Protein AF-A0A947FSI4-F1 (afdb_monomer_lite)

Sequence (195 aa):
MSVLFSNNASTTLSAGVGDSATSITVADGSVFPAISGSDYVYLTLEVDSDPDLKEIVKCTARSGNTLTIVRAQDGTSARTFSTADKCELRLTAAGLNDVATQADTDTTYSVGDGGLTQNNFTDALKTKLDGIEASATADQTAAEIRTLVESASDSNVFTDADHTKLNNAGTQSVVTTAPTSASGFANGHVWYVVS

Radius of gyration: 48.61 Å; chains: 1; bounding box: 93×29×129 Å

Structure (mmCIF, N/CA/C/O backbone):
data_AF-A0A947FSI4-F1
#
_entry.id   AF-A0A947FSI4-F1
#
loop_
_atom_site.group_PDB
_atom_site.id
_atom_site.type_symbol
_atom_site.label_atom_id
_atom_site.label_alt_id
_atom_site.label_comp_id
_atom_site.label_asym_id
_atom_site.label_entity_id
_atom_site.label_seq_id
_atom_site.pdbx_PDB_ins_code
_atom_site.Cartn_x
_atom_site.Cartn_y
_atom_site.Cartn_z
_atom_site.occupancy
_atom_site.B_iso_or_equiv
_atom_site.auth_seq_id
_atom_site.auth_comp_id
_atom_site.auth_asym_id
_atom_site.auth_atom_id
_atom_site.pdbx_PDB_model_num
ATOM 1 N N . MET A 1 1 ? -1.369 -8.601 -7.467 1.00 84.94 1 MET A N 1
ATOM 2 C CA . MET A 1 1 ? -0.254 -8.169 -8.327 1.00 84.94 1 MET A CA 1
ATOM 3 C C . MET A 1 1 ? 0.601 -7.279 -7.468 1.00 84.94 1 MET A C 1
ATOM 5 O O . MET A 1 1 ? 0.119 -6.226 -7.061 1.00 84.94 1 MET A O 1
ATOM 9 N N . SER A 1 2 ? 1.808 -7.734 -7.166 1.00 90.62 2 SER A N 1
ATOM 10 C CA . SER A 1 2 ? 2.700 -7.029 -6.263 1.00 90.62 2 SER A CA 1
ATOM 11 C C . SER A 1 2 ? 3.973 -6.591 -6.958 1.00 90.62 2 SER A C 1
ATOM 13 O O . SER A 1 2 ? 4.509 -7.283 -7.824 1.00 90.62 2 SER A O 1
ATOM 15 N N . VAL A 1 3 ? 4.444 -5.412 -6.566 1.00 94.44 3 VAL A N 1
ATOM 16 C CA . VAL A 1 3 ? 5.790 -4.962 -6.909 1.00 94.44 3 VAL A CA 1
ATOM 17 C C . VAL A 1 3 ? 6.798 -5.689 -6.015 1.00 94.44 3 VAL A C 1
ATOM 19 O O . VAL A 1 3 ? 6.657 -5.719 -4.792 1.00 94.44 3 VAL A O 1
ATOM 22 N N . LEU A 1 4 ? 7.787 -6.328 -6.634 1.00 95.50 4 LEU A N 1
ATOM 23 C CA . LEU A 1 4 ? 8.804 -7.135 -5.963 1.00 95.50 4 LEU A CA 1
ATOM 24 C C . LEU A 1 4 ? 10.131 -6.383 -5.877 1.00 95.50 4 LEU A C 1
ATOM 26 O O . LEU A 1 4 ? 10.466 -5.588 -6.753 1.00 95.50 4 LEU A O 1
ATOM 30 N N . PHE A 1 5 ? 10.927 -6.698 -4.855 1.00 95.19 5 PHE A N 1
ATOM 31 C CA . PHE A 1 5 ? 12.244 -6.102 -4.643 1.00 95.19 5 PHE A CA 1
ATOM 32 C C . PHE A 1 5 ? 13.274 -7.161 -4.247 1.00 95.19 5 PHE A C 1
ATOM 34 O O . PHE A 1 5 ? 12.950 -8.226 -3.722 1.00 95.19 5 PHE A O 1
ATOM 41 N N . SER A 1 6 ? 14.543 -6.869 -4.501 1.00 95.56 6 SER A N 1
ATOM 42 C CA . SER A 1 6 ? 15.685 -7.611 -3.967 1.00 95.56 6 SER A CA 1
ATOM 43 C C . SER A 1 6 ? 16.774 -6.618 -3.590 1.00 95.56 6 SER A C 1
ATOM 45 O O . SER A 1 6 ? 16.913 -5.574 -4.227 1.00 95.56 6 SER A O 1
ATOM 47 N N . ASN A 1 7 ? 17.526 -6.919 -2.535 1.00 95.94 7 ASN A N 1
ATOM 48 C CA . ASN A 1 7 ? 18.554 -6.009 -2.043 1.00 95.94 7 ASN A CA 1
ATOM 49 C C . ASN A 1 7 ? 19.729 -5.956 -3.020 1.00 95.94 7 ASN A C 1
ATOM 51 O O . ASN A 1 7 ? 20.254 -6.998 -3.405 1.00 95.94 7 ASN A O 1
ATOM 55 N N . ASN A 1 8 ? 20.178 -4.743 -3.347 1.00 95.50 8 ASN A N 1
ATOM 56 C CA . ASN A 1 8 ? 21.396 -4.496 -4.126 1.00 95.50 8 ASN A CA 1
ATOM 57 C C . ASN A 1 8 ? 21.423 -5.196 -5.502 1.00 95.50 8 ASN A C 1
ATOM 59 O O . ASN A 1 8 ? 22.491 -5.574 -5.978 1.00 95.50 8 ASN A O 1
ATOM 63 N N . ALA A 1 9 ? 20.265 -5.402 -6.135 1.00 97.81 9 ALA A N 1
ATOM 64 C CA . ALA A 1 9 ? 20.196 -6.102 -7.413 1.00 97.81 9 ALA A CA 1
ATOM 65 C C . ALA A 1 9 ? 20.698 -5.209 -8.562 1.00 97.81 9 ALA A C 1
ATOM 67 O O . ALA A 1 9 ? 20.043 -4.241 -8.955 1.00 97.81 9 ALA A O 1
ATOM 68 N N . SER A 1 10 ? 21.867 -5.553 -9.097 1.00 97.75 10 SER A N 1
ATOM 69 C CA . SER A 1 10 ? 22.555 -4.845 -10.178 1.00 97.75 10 SER A CA 1
ATOM 70 C C . SER A 1 10 ? 23.253 -5.854 -11.091 1.00 97.75 10 SER A C 1
ATOM 72 O O . SER A 1 10 ? 23.812 -6.848 -10.625 1.00 97.75 10 SER A O 1
ATOM 74 N N . THR A 1 11 ? 23.176 -5.634 -12.400 1.00 98.50 11 THR A N 1
ATOM 75 C CA . THR A 1 11 ? 23.831 -6.438 -13.439 1.00 98.50 11 THR A CA 1
ATOM 76 C C . THR A 1 11 ? 24.014 -5.585 -14.702 1.00 98.50 11 THR A C 1
ATOM 78 O O . THR A 1 11 ? 23.703 -4.393 -14.710 1.00 98.50 11 THR A O 1
ATOM 81 N N . THR A 1 12 ? 24.502 -6.177 -15.789 1.00 98.62 12 THR A N 1
ATOM 82 C CA . THR A 1 12 ? 24.656 -5.508 -17.087 1.00 98.62 12 THR A CA 1
ATOM 83 C C . THR A 1 12 ? 23.908 -6.240 -18.196 1.00 98.62 12 THR A C 1
ATOM 85 O O . THR A 1 12 ? 23.599 -7.431 -18.090 1.00 98.62 12 THR A O 1
ATOM 88 N N . LEU A 1 13 ? 23.601 -5.537 -19.282 1.00 98.62 13 LEU A N 1
ATOM 89 C CA . LEU A 1 13 ? 23.034 -6.126 -20.488 1.00 98.62 13 LEU A CA 1
ATOM 90 C C . LEU A 1 13 ? 24.071 -7.021 -21.177 1.00 98.62 13 LEU A C 1
ATOM 92 O O . LEU A 1 13 ? 25.210 -6.624 -21.411 1.00 98.62 13 LEU A O 1
ATOM 96 N N . SER A 1 14 ? 23.671 -8.234 -21.552 1.00 98.25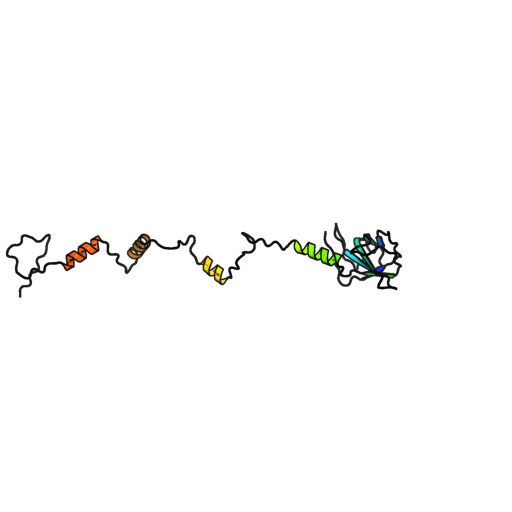 14 SER A N 1
ATOM 97 C CA . SER A 1 14 ? 24.515 -9.166 -22.318 1.00 98.25 14 SER A CA 1
ATOM 98 C C . SER A 1 14 ? 24.434 -8.951 -23.831 1.00 98.25 14 SER A C 1
ATOM 100 O O . SER A 1 14 ? 25.277 -9.449 -24.572 1.00 98.25 14 SER A O 1
ATOM 102 N N . ALA A 1 15 ? 23.436 -8.206 -24.301 1.00 97.25 15 ALA A N 1
ATOM 103 C CA . ALA A 1 15 ? 23.224 -7.879 -25.706 1.00 97.25 15 ALA A CA 1
ATOM 104 C C . ALA A 1 15 ? 22.704 -6.443 -25.835 1.00 97.25 15 ALA A C 1
ATOM 106 O O . ALA A 1 15 ? 22.055 -5.943 -24.917 1.00 97.25 15 ALA A O 1
ATOM 107 N N . GLY A 1 16 ? 22.947 -5.808 -26.984 1.00 96.56 16 GLY A N 1
ATOM 108 C CA . GLY A 1 16 ? 22.305 -4.540 -27.322 1.00 96.56 16 GLY A CA 1
ATOM 109 C C . GLY A 1 16 ? 20.785 -4.689 -27.424 1.00 96.56 16 GLY A C 1
ATOM 110 O O . GLY A 1 16 ? 20.269 -5.742 -27.806 1.00 96.56 16 GLY A O 1
ATOM 111 N N . VAL A 1 17 ? 20.065 -3.627 -27.082 1.00 97.56 17 VAL A N 1
ATOM 112 C CA . VAL A 1 17 ? 18.606 -3.618 -26.966 1.00 97.56 17 VAL A CA 1
ATOM 113 C C . VAL A 1 17 ? 18.057 -2.415 -27.721 1.00 97.56 17 VAL A C 1
ATOM 115 O O . VAL A 1 17 ? 18.410 -1.283 -27.410 1.00 97.56 17 VAL A O 1
ATOM 118 N N . GLY A 1 18 ? 17.170 -2.647 -28.691 1.00 97.25 18 GLY A N 1
ATOM 119 C CA . GLY A 1 18 ? 16.448 -1.575 -29.386 1.00 97.25 18 GLY A CA 1
ATOM 120 C C . GLY A 1 18 ? 15.331 -0.949 -28.539 1.00 97.25 18 GLY A C 1
ATOM 121 O O . GLY A 1 18 ? 14.905 -1.508 -27.527 1.00 97.25 18 GLY A O 1
ATOM 122 N N . ASP A 1 19 ? 14.812 0.190 -28.985 1.00 96.12 19 ASP A N 1
ATOM 123 C CA . ASP A 1 19 ? 13.744 0.963 -28.325 1.00 96.12 19 ASP A CA 1
ATOM 124 C C . ASP A 1 19 ? 12.359 0.281 -28.309 1.00 96.12 19 ASP A C 1
ATOM 126 O O . ASP A 1 19 ? 11.495 0.634 -27.513 1.00 96.12 19 ASP A O 1
ATOM 130 N N . SER A 1 20 ? 12.151 -0.739 -29.136 1.00 96.62 20 SER A N 1
ATOM 131 C CA . SER A 1 20 ? 10.899 -1.504 -29.237 1.00 96.62 20 SER A CA 1
ATOM 132 C C . SER A 1 20 ? 10.998 -2.923 -28.666 1.00 96.62 20 SER A C 1
ATOM 134 O O . SER A 1 20 ? 10.052 -3.705 -28.767 1.00 96.62 20 SER A O 1
ATOM 136 N N . ALA A 1 21 ? 12.132 -3.281 -28.055 1.00 97.81 21 ALA A N 1
ATOM 137 C CA . ALA A 1 21 ? 12.344 -4.622 -27.524 1.00 97.81 21 ALA A CA 1
ATOM 138 C C . ALA A 1 21 ? 11.385 -4.937 -26.361 1.00 97.81 21 ALA A C 1
ATOM 140 O O . ALA A 1 21 ? 11.283 -4.171 -25.403 1.00 97.81 21 ALA A O 1
ATOM 141 N N . THR A 1 22 ? 10.745 -6.105 -26.413 1.00 98.19 22 THR A N 1
ATOM 142 C CA . THR A 1 22 ? 9.865 -6.633 -25.350 1.00 98.19 22 THR A CA 1
ATOM 143 C C . THR A 1 22 ? 10.597 -7.560 -24.378 1.00 98.19 22 THR A C 1
ATOM 145 O O . THR A 1 22 ? 10.010 -8.080 -23.430 1.00 98.19 22 THR A O 1
ATOM 148 N N . SER A 1 23 ? 11.882 -7.807 -24.619 1.00 98.12 23 SER A N 1
ATOM 149 C CA . SER A 1 23 ? 12.737 -8.620 -23.764 1.00 98.12 23 SER A CA 1
ATOM 150 C C . SER A 1 23 ? 14.171 -8.115 -23.789 1.00 98.12 23 SER A C 1
ATOM 152 O O . SER A 1 23 ? 14.636 -7.626 -24.819 1.00 98.12 23 SER A O 1
ATOM 154 N N . ILE A 1 24 ? 14.880 -8.306 -22.683 1.00 98.62 24 ILE A N 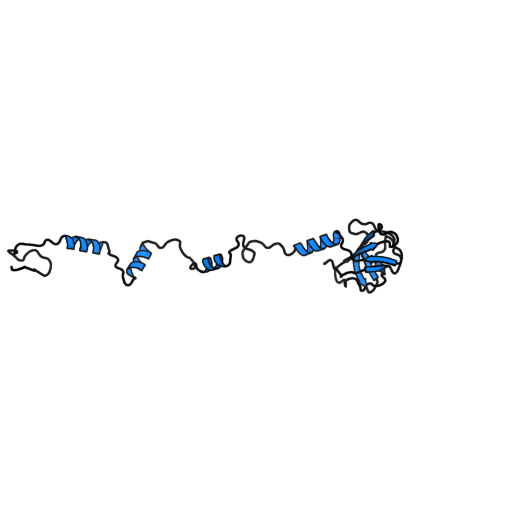1
ATOM 155 C CA . ILE A 1 24 ? 16.314 -8.040 -22.557 1.00 98.62 24 ILE A CA 1
ATOM 156 C C . ILE A 1 24 ? 17.022 -9.258 -21.980 1.00 98.62 24 ILE A C 1
ATOM 158 O O . ILE A 1 24 ? 16.430 -10.025 -21.221 1.00 98.62 24 ILE A O 1
ATOM 162 N N . THR A 1 25 ? 18.299 -9.413 -22.314 1.00 98.38 25 THR A N 1
ATOM 163 C CA . THR A 1 25 ? 19.153 -10.452 -21.734 1.00 98.38 25 THR A CA 1
ATOM 164 C C . THR A 1 25 ? 20.216 -9.788 -20.879 1.00 98.38 25 THR A C 1
ATOM 166 O O . THR A 1 25 ? 20.944 -8.921 -21.363 1.00 98.38 25 THR A O 1
ATOM 169 N N . VAL A 1 26 ? 20.315 -10.195 -19.619 1.00 98.69 26 VAL A N 1
ATOM 170 C CA . VAL A 1 26 ? 21.286 -9.676 -18.647 1.00 98.69 26 VAL A CA 1
ATOM 171 C C . VAL A 1 26 ? 22.383 -10.695 -18.348 1.00 98.69 26 VAL A C 1
ATOM 173 O O . VAL A 1 26 ? 22.208 -11.888 -18.586 1.00 98.69 26 VAL A O 1
ATOM 176 N N . ALA A 1 27 ? 23.522 -10.233 -17.834 1.00 98.56 27 ALA A N 1
ATOM 177 C CA . ALA A 1 27 ? 24.648 -11.097 -17.480 1.00 98.56 27 ALA A CA 1
ATOM 178 C C . ALA A 1 27 ? 24.288 -12.072 -16.351 1.00 98.56 27 ALA A C 1
ATOM 180 O O . ALA A 1 27 ? 24.613 -13.257 -16.424 1.00 98.56 27 ALA A O 1
ATOM 181 N N . ASP A 1 28 ? 23.559 -11.590 -15.346 1.00 98.19 28 ASP A N 1
ATOM 182 C CA . ASP A 1 28 ? 23.046 -12.408 -14.255 1.00 98.19 28 ASP A CA 1
ATOM 183 C C . ASP A 1 28 ? 21.621 -11.975 -13.905 1.00 98.19 28 ASP A C 1
ATOM 185 O O . ASP A 1 28 ? 21.402 -10.932 -13.295 1.00 98.19 28 ASP A O 1
ATOM 189 N N . GLY A 1 29 ? 20.635 -12.772 -14.316 1.00 97.69 29 GLY A N 1
ATOM 190 C CA . GLY A 1 29 ? 19.239 -12.529 -13.967 1.00 97.69 29 GLY A CA 1
ATOM 191 C C . GLY A 1 29 ? 18.905 -12.934 -12.534 1.00 97.69 29 GLY A C 1
ATOM 192 O O . GLY A 1 29 ? 17.876 -12.491 -12.020 1.00 97.69 29 GLY A O 1
ATOM 193 N N . SER A 1 30 ? 19.738 -13.761 -11.886 1.00 97.50 30 SER A N 1
ATOM 194 C CA . SER A 1 30 ? 19.473 -14.343 -10.565 1.00 97.50 30 SER A CA 1
ATOM 195 C C . SER A 1 30 ? 19.401 -13.295 -9.451 1.00 97.50 30 SER A C 1
ATOM 197 O O . SER A 1 30 ? 18.666 -13.501 -8.486 1.00 97.50 30 SER A O 1
ATOM 199 N N . VAL A 1 31 ? 20.065 -12.147 -9.644 1.00 98.12 31 VAL A N 1
ATOM 200 C CA . VAL A 1 31 ? 20.078 -11.002 -8.714 1.00 98.12 31 VAL A CA 1
ATOM 201 C C . VAL A 1 31 ? 18.702 -10.362 -8.513 1.00 98.12 31 VAL A C 1
ATOM 203 O O . VAL A 1 31 ? 18.449 -9.757 -7.476 1.00 98.12 31 VAL A O 1
ATOM 206 N N . PHE A 1 32 ? 17.806 -10.483 -9.495 1.00 98.00 32 PHE A N 1
ATOM 207 C CA . PHE A 1 32 ? 16.443 -9.957 -9.420 1.00 98.00 32 PHE A CA 1
ATOM 208 C C . PHE A 1 32 ? 15.497 -10.951 -8.726 1.00 98.00 32 PHE A C 1
ATOM 210 O O . PHE A 1 32 ? 15.763 -12.157 -8.728 1.00 98.00 32 PHE A O 1
ATOM 217 N N . PRO A 1 33 ? 14.364 -10.500 -8.157 1.00 97.19 33 PRO A N 1
ATOM 218 C CA . PRO A 1 33 ? 13.410 -11.414 -7.538 1.00 97.19 33 PRO A CA 1
ATOM 219 C C . PRO A 1 33 ? 12.840 -12.408 -8.562 1.00 97.19 33 PRO A C 1
ATOM 221 O O . PRO A 1 33 ? 12.729 -12.117 -9.756 1.00 97.19 33 PRO A O 1
ATOM 224 N N . ALA A 1 34 ? 12.462 -13.601 -8.098 1.00 95.94 34 ALA A N 1
ATOM 225 C CA . ALA A 1 34 ? 11.664 -14.509 -8.915 1.00 95.94 34 ALA A CA 1
ATOM 226 C C . ALA A 1 34 ? 10.277 -13.891 -9.143 1.00 95.94 34 ALA A C 1
ATOM 228 O O . ALA A 1 34 ? 9.634 -13.463 -8.191 1.00 95.94 34 ALA A O 1
ATOM 229 N N . ILE A 1 35 ? 9.830 -13.851 -10.398 1.00 97.19 35 ILE A N 1
ATOM 230 C CA . ILE A 1 35 ? 8.547 -13.254 -10.782 1.00 97.19 35 ILE A CA 1
ATOM 231 C C . ILE A 1 35 ? 7.568 -14.382 -11.098 1.00 97.19 35 ILE A C 1
ATOM 233 O O . ILE A 1 35 ? 7.888 -15.269 -11.893 1.00 97.19 35 ILE A O 1
ATOM 237 N N . SER A 1 36 ? 6.389 -14.356 -10.479 1.00 92.81 36 SER A N 1
ATOM 238 C CA . SER A 1 36 ? 5.337 -15.354 -10.681 1.00 92.81 36 SER A CA 1
ATOM 239 C C . SER A 1 36 ? 3.970 -14.690 -10.845 1.00 92.81 36 SER A C 1
ATOM 241 O O . SER A 1 36 ? 3.744 -13.591 -10.344 1.00 92.81 36 SER A O 1
ATOM 243 N N . GLY A 1 37 ? 3.051 -15.346 -11.557 1.00 92.69 37 GLY A N 1
ATOM 244 C CA . GLY A 1 37 ? 1.698 -14.824 -11.757 1.00 92.69 37 GLY A CA 1
ATOM 245 C C . GLY A 1 37 ? 1.690 -13.440 -12.415 1.00 92.69 37 GLY A C 1
ATOM 246 O O . GLY A 1 37 ? 2.183 -13.281 -13.527 1.00 92.69 37 GLY A O 1
ATOM 247 N N . SER A 1 38 ? 1.099 -12.457 -11.732 1.00 93.25 38 SER A N 1
ATOM 248 C CA . SER A 1 38 ? 0.996 -11.065 -12.200 1.00 93.25 38 SER A CA 1
ATOM 249 C C . SER A 1 38 ? 1.942 -10.111 -11.471 1.00 93.25 38 SER A C 1
ATOM 251 O O . SER A 1 38 ? 1.742 -8.902 -11.545 1.00 93.25 38 SER A O 1
ATOM 253 N N . ASP A 1 39 ? 2.919 -10.620 -10.726 1.00 96.12 39 ASP A N 1
ATOM 254 C CA . ASP A 1 39 ? 3.902 -9.776 -10.052 1.00 96.12 39 ASP A CA 1
ATOM 255 C C . ASP A 1 39 ? 4.875 -9.154 -11.054 1.00 96.12 39 ASP A C 1
ATOM 257 O O . ASP A 1 39 ? 5.000 -9.593 -12.200 1.00 96.12 39 ASP A O 1
ATOM 261 N N . TYR A 1 40 ? 5.561 -8.100 -10.635 1.00 97.62 40 TYR A N 1
ATOM 262 C CA . TYR A 1 40 ? 6.502 -7.396 -11.495 1.00 97.62 40 TYR A CA 1
ATOM 263 C C . TYR A 1 40 ? 7.559 -6.662 -10.677 1.00 97.62 40 TYR A C 1
ATOM 265 O O . TYR A 1 40 ? 7.450 -6.500 -9.463 1.00 97.62 40 TYR A O 1
ATOM 273 N N . VAL A 1 41 ? 8.593 -6.188 -11.362 1.00 97.81 41 VAL A N 1
ATOM 274 C CA . VAL A 1 41 ? 9.639 -5.343 -10.786 1.00 97.81 41 VAL A CA 1
ATOM 275 C C . VAL A 1 41 ? 9.974 -4.211 -11.746 1.00 97.81 41 VAL A C 1
ATOM 277 O O . VAL A 1 41 ? 10.028 -4.421 -12.959 1.00 97.81 41 VAL A O 1
ATOM 280 N N . TYR A 1 42 ? 10.201 -3.010 -11.221 1.00 98.38 42 TYR A N 1
ATOM 281 C CA . TYR A 1 42 ? 10.762 -1.921 -12.016 1.00 98.38 42 TYR A CA 1
ATOM 282 C C . TYR A 1 42 ? 12.285 -2.008 -12.013 1.00 98.38 42 TYR A C 1
ATOM 284 O O . TYR A 1 42 ? 12.907 -2.148 -10.961 1.00 98.38 42 TYR A O 1
ATOM 292 N N . LEU A 1 43 ? 12.877 -1.909 -13.197 1.00 98.44 43 LEU A N 1
ATOM 293 C CA . LEU A 1 43 ? 14.319 -1.883 -13.402 1.00 98.44 43 LEU A CA 1
ATOM 294 C C . LEU A 1 43 ? 14.693 -0.566 -14.074 1.00 98.44 43 LEU A C 1
ATOM 296 O O . LEU A 1 43 ? 13.959 -0.063 -14.921 1.00 98.44 43 LEU A O 1
ATOM 300 N N . THR A 1 44 ? 15.838 -0.009 -13.711 1.00 98.44 44 THR A N 1
ATOM 301 C CA . THR A 1 44 ? 16.464 1.110 -14.405 1.00 98.44 44 THR A CA 1
ATOM 302 C C . THR A 1 44 ? 17.541 0.568 -15.328 1.00 98.44 44 THR A C 1
ATOM 304 O O . THR A 1 44 ? 18.495 -0.067 -14.876 1.00 98.44 44 THR A O 1
ATOM 307 N N . LEU A 1 45 ? 17.378 0.834 -16.617 1.00 98.50 45 LEU A N 1
ATOM 308 C CA . LEU A 1 45 ? 18.436 0.716 -17.603 1.00 98.50 45 LEU A CA 1
ATOM 309 C C . LEU A 1 45 ? 19.170 2.055 -17.674 1.00 98.50 45 LEU A C 1
ATOM 311 O O . LEU A 1 45 ? 18.535 3.107 -17.772 1.00 98.50 45 LEU A O 1
ATOM 315 N N . GLU A 1 46 ? 20.493 2.029 -17.603 1.00 98.31 46 GLU A N 1
ATOM 316 C CA . GLU A 1 46 ? 21.348 3.217 -17.664 1.00 98.31 46 GLU A CA 1
ATOM 317 C C . GLU A 1 46 ? 22.463 2.970 -18.673 1.00 98.31 46 GLU A C 1
ATOM 319 O O . GLU A 1 46 ? 23.115 1.925 -18.635 1.00 98.31 46 GLU A O 1
ATOM 324 N N . VAL A 1 47 ? 22.679 3.938 -19.563 1.00 98.00 47 VAL A N 1
ATOM 325 C CA . VAL A 1 47 ? 23.813 3.908 -20.487 1.00 98.00 47 VAL A CA 1
ATOM 326 C C . VAL A 1 47 ? 25.090 4.102 -19.670 1.00 98.00 47 VAL A C 1
ATOM 328 O O . VAL A 1 47 ? 25.261 5.143 -19.040 1.00 98.00 47 VAL A O 1
ATOM 331 N N . ASP A 1 48 ? 25.995 3.122 -19.659 1.00 96.44 48 ASP A N 1
ATOM 332 C CA . ASP A 1 48 ? 27.161 3.156 -18.758 1.00 96.44 48 ASP A CA 1
ATOM 333 C C . ASP A 1 48 ? 28.088 4.342 -19.067 1.00 96.44 48 ASP A C 1
ATOM 335 O O . ASP A 1 48 ? 28.620 4.989 -18.164 1.00 96.44 48 ASP A O 1
ATOM 339 N N . SER A 1 49 ? 28.213 4.686 -20.351 1.00 96.06 49 SER A N 1
ATOM 340 C CA . SER A 1 49 ? 29.021 5.819 -20.804 1.00 96.06 49 SER A CA 1
ATOM 341 C C . SER A 1 49 ? 28.389 7.192 -20.553 1.00 96.06 49 SER A C 1
ATOM 343 O O . SER A 1 49 ? 29.087 8.196 -20.668 1.00 96.06 49 SER A O 1
ATOM 345 N N . ASP A 1 50 ? 27.086 7.256 -20.270 1.00 96.94 50 ASP A N 1
ATOM 346 C CA . ASP A 1 50 ? 26.359 8.503 -20.022 1.00 96.94 50 ASP A CA 1
ATOM 347 C C . ASP A 1 50 ? 25.247 8.260 -18.985 1.00 96.94 50 ASP A C 1
ATOM 349 O O . ASP A 1 50 ? 24.113 7.918 -19.342 1.00 96.94 50 ASP A O 1
ATOM 353 N N . PRO A 1 51 ? 25.551 8.430 -17.685 1.00 92.88 51 PRO A N 1
ATOM 354 C CA . PRO A 1 51 ? 24.613 8.099 -16.629 1.00 92.88 51 PRO A CA 1
ATOM 355 C C . PRO A 1 51 ? 23.374 8.993 -16.640 1.00 92.88 51 PRO A C 1
ATOM 357 O O . PRO A 1 51 ? 22.389 8.625 -16.012 1.00 92.88 51 PRO A O 1
ATOM 360 N N . ASP A 1 52 ? 23.344 10.133 -17.337 1.00 95.75 52 ASP A N 1
ATOM 361 C CA . ASP A 1 52 ? 22.130 10.954 -17.447 1.00 95.75 52 ASP A CA 1
ATOM 362 C C . ASP A 1 52 ? 21.065 10.293 -18.339 1.00 95.75 52 ASP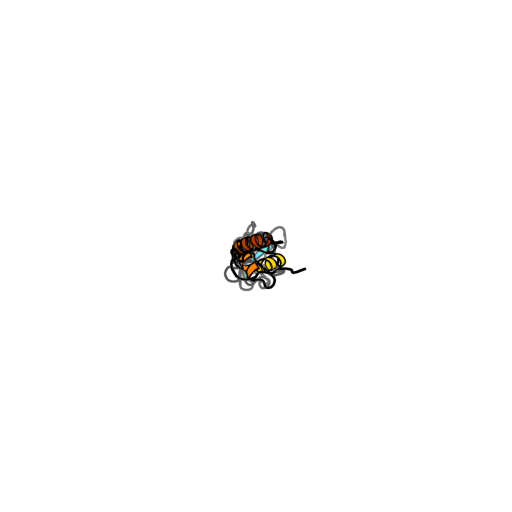 A C 1
ATOM 364 O O . ASP A 1 52 ? 19.866 10.575 -18.227 1.00 95.75 52 ASP A O 1
ATOM 368 N N . LEU A 1 53 ? 21.469 9.328 -19.167 1.00 97.00 53 LEU A N 1
ATOM 369 C CA . LEU A 1 53 ? 20.597 8.577 -20.056 1.00 97.00 53 LEU A CA 1
ATOM 370 C C . LEU A 1 53 ? 20.065 7.311 -19.377 1.00 97.00 53 LEU A C 1
ATOM 372 O O . LEU A 1 53 ? 20.668 6.238 -19.427 1.00 97.00 53 LEU A O 1
ATOM 376 N N . LYS A 1 54 ? 18.871 7.437 -18.788 1.00 97.25 54 LYS A N 1
ATOM 377 C CA . LYS A 1 54 ? 18.170 6.341 -18.105 1.00 97.25 54 LYS A CA 1
ATOM 378 C C . LYS A 1 54 ? 16.802 6.044 -18.714 1.00 97.25 54 LYS A C 1
ATOM 380 O O . LYS A 1 54 ? 16.133 6.927 -19.261 1.00 97.25 54 LYS A O 1
ATOM 385 N N . GLU A 1 55 ? 16.374 4.799 -18.584 1.00 98.50 55 GLU A N 1
ATOM 386 C CA . GLU A 1 55 ? 15.010 4.349 -18.842 1.00 98.50 55 GLU A CA 1
ATOM 387 C C . GLU A 1 55 ? 14.549 3.445 -17.704 1.00 98.50 55 GLU A C 1
ATOM 389 O O . GLU A 1 55 ? 15.303 2.598 -17.230 1.00 98.50 55 GLU A O 1
ATOM 394 N N . ILE A 1 56 ? 13.299 3.598 -17.284 1.00 98.56 56 ILE A N 1
ATOM 395 C CA . ILE A 1 56 ? 12.664 2.684 -16.343 1.00 98.56 56 ILE A CA 1
ATOM 396 C C . ILE A 1 56 ? 11.805 1.712 -17.149 1.00 98.56 56 ILE A C 1
ATOM 398 O O . ILE A 1 56 ? 10.992 2.111 -17.982 1.00 98.56 56 ILE A O 1
ATOM 402 N N . VAL A 1 57 ? 11.985 0.420 -16.901 1.00 98.69 57 VAL A N 1
ATOM 403 C CA . VAL A 1 57 ? 11.238 -0.666 -17.539 1.00 98.69 57 VAL A CA 1
ATOM 404 C C . VAL A 1 57 ? 10.526 -1.488 -16.475 1.00 98.69 57 VAL A C 1
ATOM 406 O O . VAL A 1 57 ? 11.014 -1.630 -15.355 1.00 98.69 57 VAL A O 1
ATOM 409 N N . LYS A 1 58 ? 9.372 -2.057 -16.815 1.00 98.38 58 LYS A N 1
ATOM 410 C CA . LYS A 1 58 ? 8.647 -2.982 -15.939 1.00 98.38 58 LYS A CA 1
ATOM 411 C C . LYS A 1 58 ? 8.908 -4.399 -16.408 1.00 98.38 58 LYS A C 1
ATOM 413 O O . LYS A 1 58 ? 8.437 -4.784 -17.472 1.00 98.38 58 LYS A O 1
ATOM 418 N N . CYS A 1 59 ? 9.650 -5.166 -15.625 1.00 98.31 59 CYS A N 1
ATOM 419 C CA . CYS A 1 59 ? 9.881 -6.579 -15.871 1.00 98.31 59 CYS A CA 1
ATOM 420 C C . CYS A 1 59 ? 8.717 -7.397 -15.304 1.00 98.31 59 CYS A C 1
ATOM 422 O O . CYS A 1 59 ? 8.431 -7.323 -14.110 1.00 98.31 59 CYS A O 1
ATOM 424 N N . THR A 1 60 ? 8.041 -8.157 -16.163 1.00 98.25 60 THR A N 1
ATOM 425 C CA . THR A 1 60 ? 6.842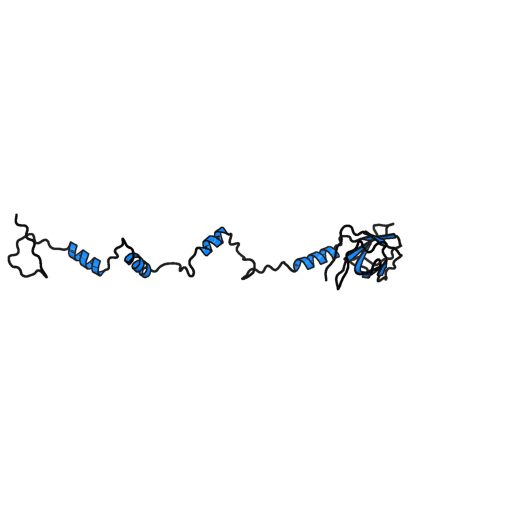 -8.946 -15.821 1.00 98.25 60 THR A CA 1
ATOM 426 C C . THR A 1 60 ? 7.098 -10.449 -15.819 1.00 98.25 60 THR A C 1
ATOM 428 O O . THR A 1 60 ? 6.236 -11.219 -15.412 1.00 98.25 60 THR A O 1
ATOM 431 N N . ALA A 1 61 ? 8.261 -10.894 -16.298 1.00 98.12 61 ALA A N 1
ATOM 432 C CA . ALA A 1 61 ? 8.681 -12.285 -16.201 1.00 98.12 61 ALA A CA 1
ATOM 433 C C . ALA A 1 61 ? 10.203 -12.398 -16.296 1.00 98.12 61 ALA A C 1
ATOM 435 O O . ALA A 1 61 ? 10.846 -11.667 -17.051 1.00 98.12 61 ALA A O 1
ATOM 436 N N . ARG A 1 62 ? 10.772 -13.373 -15.585 1.00 97.44 62 ARG A N 1
ATOM 437 C CA . ARG A 1 62 ? 12.185 -13.748 -15.681 1.00 97.44 62 ARG A CA 1
ATOM 438 C C . ARG A 1 62 ? 12.303 -15.230 -16.013 1.00 97.44 62 ARG A C 1
ATOM 440 O O . ARG A 1 62 ? 11.825 -16.066 -15.252 1.00 97.44 62 ARG A O 1
ATOM 447 N N . SER A 1 63 ? 13.022 -15.546 -17.085 1.00 97.19 63 SER A N 1
ATOM 448 C CA . SER A 1 63 ? 13.441 -16.905 -17.433 1.00 97.19 63 SER A CA 1
ATOM 449 C C . SER A 1 63 ? 14.965 -16.961 -17.503 1.00 97.19 63 SER A C 1
ATOM 451 O O . SER A 1 63 ? 15.570 -16.590 -18.512 1.00 97.19 63 SER A O 1
ATOM 453 N N . GLY A 1 64 ? 15.598 -17.378 -16.403 1.00 96.88 64 GLY A N 1
ATOM 454 C CA . GLY A 1 64 ? 17.052 -17.304 -16.244 1.00 96.88 64 GLY A CA 1
ATOM 455 C C . GLY A 1 64 ? 17.550 -15.867 -16.414 1.00 96.88 64 GLY A C 1
ATOM 456 O O . GLY A 1 64 ? 17.148 -14.977 -15.667 1.00 96.88 64 GLY A O 1
ATOM 457 N N . ASN A 1 65 ? 18.373 -15.648 -17.437 1.00 98.25 65 ASN A N 1
ATOM 458 C CA . ASN A 1 65 ? 18.954 -14.348 -17.774 1.00 98.25 65 ASN A CA 1
ATOM 459 C C . ASN A 1 65 ? 18.105 -13.509 -18.743 1.00 98.25 65 ASN A C 1
ATOM 461 O O . ASN A 1 65 ? 18.488 -12.391 -19.074 1.00 98.25 65 ASN A O 1
ATOM 465 N N . THR A 1 66 ? 16.971 -14.031 -19.222 1.00 98.00 66 THR A N 1
ATOM 466 C CA . THR A 1 66 ? 16.057 -13.292 -20.105 1.00 98.00 66 THR A CA 1
ATOM 467 C C . THR A 1 66 ? 14.919 -12.686 -19.293 1.00 98.00 66 THR A C 1
ATOM 469 O O . THR A 1 66 ? 14.196 -13.397 -18.591 1.00 98.00 66 THR A O 1
ATOM 472 N N . LEU A 1 67 ? 14.747 -11.372 -19.406 1.00 98.62 67 LEU A N 1
ATOM 473 C CA . LEU A 1 67 ? 13.719 -10.589 -18.731 1.00 98.62 67 LEU A CA 1
ATOM 474 C C . LEU A 1 67 ? 12.689 -10.132 -19.764 1.00 98.62 67 LEU A C 1
ATOM 476 O O . LEU A 1 67 ? 13.052 -9.509 -20.759 1.00 98.62 67 LEU A O 1
ATOM 480 N N . THR A 1 68 ? 11.412 -10.435 -19.539 1.00 98.44 68 THR A N 1
ATOM 481 C CA . THR A 1 68 ? 10.300 -9.887 -20.332 1.00 98.44 68 THR A CA 1
ATOM 482 C C . THR A 1 68 ? 9.930 -8.534 -19.758 1.00 98.44 68 THR A C 1
ATOM 484 O O . THR A 1 68 ? 9.650 -8.442 -18.562 1.00 98.44 68 THR A O 1
ATOM 487 N N . ILE A 1 69 ? 9.933 -7.496 -20.590 1.00 98.62 69 ILE A N 1
ATOM 488 C CA . ILE A 1 69 ? 9.801 -6.114 -20.137 1.00 98.62 69 ILE A CA 1
ATOM 489 C C . ILE A 1 69 ? 8.737 -5.334 -20.905 1.00 98.62 69 ILE A C 1
ATOM 491 O O . ILE A 1 69 ? 8.476 -5.566 -22.084 1.00 98.62 69 ILE A O 1
ATOM 495 N N . VAL A 1 70 ? 8.188 -4.334 -20.227 1.00 98.31 70 VAL A N 1
ATOM 496 C CA . VAL A 1 70 ? 7.451 -3.222 -20.820 1.00 98.31 70 VAL A CA 1
ATOM 497 C C . VAL A 1 70 ? 8.328 -1.974 -20.717 1.00 98.31 70 VAL A C 1
ATOM 499 O O . VAL A 1 70 ? 8.809 -1.642 -19.631 1.00 98.31 70 VAL A O 1
ATOM 502 N N . ARG A 1 71 ? 8.559 -1.309 -21.853 1.00 98.25 71 ARG A N 1
ATOM 503 C CA . ARG A 1 71 ? 9.413 -0.115 -21.986 1.00 98.25 71 ARG A CA 1
ATOM 504 C C . ARG A 1 71 ? 8.747 1.149 -21.447 1.00 98.25 71 ARG A C 1
ATOM 506 O O . ARG A 1 71 ? 7.542 1.141 -21.187 1.00 98.25 71 ARG A O 1
ATOM 513 N N . ALA A 1 72 ? 9.525 2.225 -21.331 1.00 97.88 72 ALA A N 1
ATOM 514 C CA . ALA A 1 72 ? 9.027 3.586 -21.105 1.00 97.88 72 ALA A CA 1
ATOM 515 C C . ALA A 1 72 ? 8.083 3.723 -19.891 1.00 97.88 72 ALA A C 1
ATOM 517 O O . ALA A 1 72 ? 6.944 4.177 -20.005 1.00 97.88 72 ALA A O 1
ATOM 518 N N . GLN A 1 73 ? 8.526 3.265 -18.722 1.00 98.38 73 GLN A N 1
ATOM 519 C CA . GLN A 1 73 ? 7.779 3.395 -17.468 1.00 98.38 73 GLN A CA 1
ATOM 520 C C . GLN A 1 73 ? 8.192 4.657 -16.702 1.00 98.38 73 GLN A C 1
ATOM 522 O O . GLN A 1 73 ? 9.221 5.266 -16.997 1.00 98.38 73 GLN A O 1
ATOM 527 N N . ASP A 1 74 ? 7.385 5.035 -15.707 1.00 97.12 74 ASP A N 1
ATOM 528 C CA . ASP A 1 74 ? 7.664 6.135 -14.766 1.00 97.12 74 ASP A CA 1
ATOM 529 C C . ASP A 1 74 ? 8.053 7.459 -15.462 1.00 97.12 74 ASP A C 1
ATOM 531 O O . ASP A 1 74 ? 8.984 8.156 -15.068 1.00 97.12 74 ASP A O 1
ATOM 535 N N . GLY A 1 75 ? 7.379 7.766 -16.579 1.00 96.56 75 GLY A N 1
ATOM 536 C CA . GLY A 1 75 ? 7.608 8.983 -17.369 1.00 96.56 75 GLY A CA 1
ATOM 537 C C . GLY A 1 75 ? 8.886 8.990 -18.217 1.00 96.56 75 GLY A C 1
ATOM 538 O O . GLY A 1 75 ? 9.179 10.000 -18.855 1.00 96.56 75 GLY A O 1
ATOM 539 N N . THR A 1 76 ? 9.644 7.891 -18.254 1.00 98.06 76 THR A N 1
ATOM 540 C CA . THR A 1 76 ? 10.827 7.758 -19.117 1.00 98.06 76 THR A CA 1
ATOM 541 C C . THR A 1 76 ? 10.454 7.361 -20.547 1.00 98.06 76 THR A C 1
ATOM 543 O O . THR A 1 76 ? 9.412 6.753 -20.782 1.00 98.06 76 THR A O 1
ATOM 546 N N . SER A 1 77 ? 11.319 7.682 -21.513 1.00 97.50 77 SER A N 1
ATOM 547 C CA . SER A 1 77 ? 11.157 7.284 -22.918 1.00 97.50 77 SER A CA 1
ATOM 548 C C . SER A 1 77 ? 11.978 6.042 -23.246 1.00 97.50 77 SER A C 1
ATOM 550 O O . SER A 1 77 ? 13.105 5.896 -22.763 1.00 97.50 77 SER A O 1
ATOM 552 N N . ALA A 1 78 ? 11.435 5.191 -24.121 1.00 98.12 78 ALA A N 1
ATOM 553 C CA . ALA A 1 78 ? 12.153 4.037 -24.640 1.00 98.12 78 ALA A CA 1
ATOM 554 C C . ALA A 1 78 ? 13.384 4.468 -25.448 1.00 98.12 78 ALA A C 1
ATOM 556 O O . ALA A 1 78 ? 13.299 5.393 -26.260 1.00 98.12 78 ALA A O 1
ATOM 557 N N . ARG A 1 79 ? 14.524 3.808 -25.229 1.00 97.38 79 ARG A N 1
ATOM 558 C CA . ARG A 1 79 ? 15.779 4.104 -25.936 1.00 97.38 79 ARG A CA 1
ATOM 559 C C . ARG A 1 79 ? 16.579 2.854 -26.294 1.00 97.38 79 ARG A C 1
ATOM 561 O O . ARG A 1 79 ? 16.329 1.760 -25.788 1.00 97.38 79 ARG A O 1
ATOM 568 N N . THR A 1 80 ? 17.569 3.025 -27.160 1.00 97.75 80 THR A N 1
ATOM 569 C CA . THR A 1 80 ? 18.543 1.971 -27.454 1.00 97.75 80 THR A CA 1
ATOM 570 C C . THR A 1 80 ? 19.594 1.895 -26.348 1.00 97.75 80 THR A C 1
ATOM 572 O O . THR A 1 80 ? 20.068 2.929 -25.881 1.00 97.75 80 THR A O 1
ATOM 575 N N . PHE A 1 81 ? 19.979 0.675 -25.982 1.00 98.38 81 PHE A N 1
ATOM 576 C CA . PHE A 1 81 ? 21.090 0.374 -25.080 1.00 98.38 81 PHE A CA 1
ATOM 577 C C . PHE A 1 81 ? 22.083 -0.571 -25.759 1.00 98.38 81 PHE A C 1
ATOM 579 O O . PHE A 1 81 ? 21.720 -1.354 -26.643 1.00 98.38 81 PHE A O 1
ATOM 586 N N . SER A 1 82 ? 23.336 -0.507 -25.340 1.00 98.00 82 SER A N 1
ATOM 587 C CA . SER A 1 82 ? 24.417 -1.380 -25.787 1.00 98.00 82 SER A CA 1
ATOM 588 C C . SER A 1 82 ? 24.635 -2.537 -24.811 1.00 98.00 82 SER A C 1
ATOM 590 O O . SER A 1 82 ? 24.182 -2.521 -23.668 1.00 98.00 82 SER A O 1
ATOM 592 N N . THR A 1 83 ? 25.361 -3.566 -25.251 1.00 97.88 83 THR A N 1
ATOM 593 C CA . THR A 1 83 ? 25.938 -4.544 -24.317 1.00 97.88 83 THR A CA 1
ATOM 594 C C . THR A 1 83 ? 26.766 -3.819 -23.254 1.00 97.88 83 THR A C 1
ATOM 596 O O . THR A 1 83 ? 27.412 -2.819 -23.554 1.00 97.88 83 THR A O 1
ATOM 599 N N . ALA A 1 84 ? 26.783 -4.372 -22.043 1.00 97.50 84 ALA A N 1
ATOM 600 C CA . ALA A 1 84 ? 27.443 -3.858 -20.846 1.00 97.50 84 ALA A CA 1
ATOM 601 C C . ALA A 1 84 ? 26.789 -2.630 -20.186 1.00 97.50 84 ALA A C 1
ATOM 603 O O . ALA A 1 84 ? 27.153 -2.330 -19.050 1.00 97.50 84 ALA A O 1
ATOM 604 N N . ASP A 1 85 ? 25.779 -2.003 -20.802 1.00 98.62 85 ASP A N 1
ATOM 605 C CA . ASP A 1 85 ? 24.953 -1.001 -20.115 1.00 98.62 85 ASP A CA 1
ATOM 606 C C . ASP A 1 85 ? 24.282 -1.607 -18.876 1.00 98.62 85 ASP A C 1
ATOM 608 O O . ASP A 1 85 ? 24.009 -2.813 -18.809 1.00 98.62 85 ASP A O 1
ATOM 612 N N . LYS A 1 86 ? 24.025 -0.778 -17.865 1.00 98.44 86 LYS A N 1
ATOM 613 C CA . LYS A 1 86 ? 23.567 -1.254 -16.557 1.00 98.44 86 LYS A CA 1
ATOM 614 C C . LYS A 1 86 ? 22.089 -1.609 -16.585 1.00 98.44 86 LYS A C 1
ATOM 616 O O . LYS A 1 86 ? 21.281 -0.936 -17.221 1.00 98.44 86 LYS A O 1
ATOM 621 N N . CYS A 1 87 ? 21.734 -2.634 -15.819 1.00 98.56 87 CYS A N 1
ATOM 622 C CA . CYS A 1 87 ? 20.365 -3.008 -15.501 1.00 98.56 87 CYS A CA 1
ATOM 623 C C . CYS A 1 87 ? 20.258 -3.199 -13.988 1.00 98.56 87 CYS A C 1
ATOM 625 O O . CYS A 1 87 ? 20.851 -4.122 -13.430 1.00 98.56 87 CYS A O 1
ATOM 627 N N . GLU A 1 88 ? 19.504 -2.335 -13.315 1.00 98.38 88 GLU A N 1
ATOM 628 C CA . GLU A 1 88 ? 19.504 -2.266 -11.854 1.00 98.38 88 GLU A CA 1
ATOM 629 C C . GLU A 1 88 ? 18.103 -2.128 -11.283 1.00 98.38 88 GLU A C 1
ATOM 631 O O . GLU A 1 88 ? 17.240 -1.456 -11.841 1.00 98.38 88 GLU A O 1
ATOM 636 N N . LEU A 1 89 ? 17.883 -2.722 -10.119 1.00 98.12 89 LEU A N 1
ATOM 637 C CA . LEU A 1 89 ? 16.670 -2.532 -9.340 1.00 98.12 89 LEU A CA 1
ATOM 638 C C . LEU A 1 89 ? 16.887 -1.329 -8.421 1.00 98.12 89 LEU A C 1
ATOM 640 O O . LEU A 1 89 ? 17.431 -1.448 -7.323 1.00 98.12 89 LEU A O 1
ATOM 644 N N . ARG A 1 90 ? 16.501 -0.147 -8.902 1.00 96.44 90 ARG A N 1
ATOM 645 C CA . ARG A 1 90 ? 16.558 1.106 -8.139 1.00 96.44 90 ARG A CA 1
ATOM 646 C C . ARG A 1 90 ? 15.180 1.434 -7.567 1.00 96.44 90 ARG A C 1
ATOM 648 O O . ARG A 1 90 ? 14.157 1.018 -8.111 1.00 96.44 90 ARG A O 1
ATOM 655 N N . LEU A 1 91 ? 15.145 2.222 -6.493 1.00 94.75 91 LEU A N 1
ATOM 656 C CA . LEU A 1 91 ? 13.896 2.857 -6.073 1.00 94.75 91 LEU A CA 1
ATOM 657 C C . LEU A 1 91 ? 13.455 3.839 -7.166 1.00 94.75 91 LEU A C 1
ATOM 659 O O . LEU A 1 91 ? 14.227 4.703 -7.578 1.00 94.75 91 LEU A O 1
ATOM 663 N N . THR A 1 92 ? 12.220 3.684 -7.633 1.00 95.88 92 THR A N 1
ATOM 664 C CA . THR A 1 92 ? 11.581 4.533 -8.649 1.00 95.88 92 THR A CA 1
ATOM 665 C C . THR A 1 92 ? 10.329 5.164 -8.055 1.00 95.88 92 THR A C 1
ATOM 667 O O . THR A 1 92 ? 9.770 4.629 -7.092 1.00 95.88 92 THR A O 1
ATOM 670 N N . ALA A 1 93 ? 9.881 6.298 -8.599 1.00 96.00 93 ALA A N 1
ATOM 671 C CA . ALA A 1 93 ? 8.681 6.957 -8.093 1.00 96.00 93 ALA A CA 1
ATOM 672 C C . ALA A 1 93 ? 7.457 6.062 -8.323 1.00 96.00 93 ALA A C 1
ATOM 674 O O . ALA A 1 93 ? 6.701 5.819 -7.385 1.00 96.00 93 ALA A O 1
ATOM 675 N N . ALA A 1 94 ? 7.328 5.479 -9.520 1.00 95.00 94 ALA A N 1
ATOM 676 C CA . ALA A 1 94 ? 6.317 4.464 -9.818 1.00 95.00 94 ALA A CA 1
ATOM 677 C C . ALA A 1 94 ? 6.364 3.292 -8.828 1.00 95.00 94 ALA A C 1
ATOM 679 O O . ALA A 1 94 ? 5.341 2.949 -8.243 1.00 95.00 94 ALA A O 1
ATOM 680 N N . GLY A 1 95 ? 7.550 2.726 -8.571 1.00 94.81 95 GLY A N 1
ATOM 681 C CA . GLY A 1 95 ? 7.704 1.630 -7.616 1.00 94.81 95 GLY A CA 1
ATOM 682 C C . GLY A 1 95 ? 7.252 2.000 -6.203 1.00 94.81 95 GLY A C 1
ATOM 683 O O . GLY A 1 95 ? 6.528 1.232 -5.578 1.00 94.81 95 GLY A O 1
ATOM 684 N N . LEU A 1 96 ? 7.627 3.181 -5.705 1.00 93.88 96 LEU A N 1
ATOM 685 C CA . LEU A 1 96 ? 7.214 3.656 -4.380 1.00 93.88 96 LEU A CA 1
ATOM 686 C C . LEU A 1 96 ? 5.708 3.947 -4.303 1.00 93.88 96 LEU A C 1
ATOM 688 O O . LEU A 1 96 ? 5.078 3.606 -3.304 1.00 93.88 96 LEU A O 1
ATOM 692 N N . ASN A 1 97 ? 5.117 4.519 -5.353 1.00 92.75 97 ASN A N 1
ATOM 693 C CA . ASN A 1 97 ? 3.677 4.782 -5.427 1.00 92.75 97 ASN A CA 1
ATOM 694 C C . ASN A 1 97 ? 2.857 3.480 -5.456 1.00 92.75 97 ASN A C 1
ATOM 696 O O . ASN A 1 97 ? 1.835 3.368 -4.772 1.00 92.75 97 ASN A O 1
ATOM 700 N N . ASP A 1 98 ? 3.331 2.473 -6.192 1.00 92.00 98 ASP A N 1
ATOM 701 C CA . ASP A 1 98 ? 2.703 1.152 -6.253 1.00 92.00 98 ASP A CA 1
ATOM 702 C C . ASP A 1 98 ? 2.832 0.399 -4.915 1.00 92.00 98 ASP A C 1
ATOM 704 O O . ASP A 1 98 ? 1.910 -0.316 -4.514 1.00 92.00 98 ASP A O 1
ATOM 708 N N . VAL A 1 99 ? 3.941 0.571 -4.179 1.00 90.56 99 VAL A N 1
ATOM 709 C CA . VAL A 1 99 ? 4.067 0.076 -2.792 1.00 90.56 99 VAL A CA 1
ATOM 710 C C . VAL A 1 99 ? 3.079 0.784 -1.871 1.00 90.56 99 VAL A C 1
ATOM 712 O O . VAL A 1 99 ? 2.380 0.115 -1.114 1.00 90.56 99 VAL A O 1
ATOM 715 N N . ALA A 1 100 ? 2.996 2.115 -1.940 1.00 87.25 100 ALA A N 1
ATOM 716 C CA . ALA A 1 100 ? 2.107 2.901 -1.086 1.00 87.25 100 ALA A CA 1
ATOM 717 C C . ALA A 1 100 ? 0.636 2.501 -1.276 1.00 87.25 100 ALA A C 1
ATOM 719 O O . ALA A 1 100 ? -0.088 2.339 -0.300 1.00 87.25 100 ALA A O 1
ATOM 720 N N . THR A 1 101 ? 0.224 2.242 -2.519 1.00 83.12 101 THR A N 1
ATOM 721 C CA . THR A 1 101 ? -1.142 1.796 -2.835 1.00 83.12 101 THR A CA 1
ATOM 722 C C . THR A 1 101 ? -1.418 0.375 -2.330 1.00 83.12 101 THR A C 1
ATOM 724 O O . THR A 1 101 ? -2.518 0.086 -1.871 1.00 83.12 101 THR A O 1
ATOM 727 N N . GLN A 1 102 ? -0.427 -0.525 -2.366 1.00 78.69 102 GLN A N 1
ATOM 728 C CA . GLN A 1 102 ? -0.571 -1.867 -1.785 1.00 78.69 102 GLN A CA 1
ATOM 729 C C . GLN A 1 102 ? -0.646 -1.842 -0.254 1.00 78.69 102 GLN A C 1
ATOM 731 O O . GLN A 1 102 ? -1.399 -2.619 0.329 1.00 78.69 102 GLN A O 1
ATOM 736 N N . ALA A 1 103 ? 0.112 -0.957 0.399 1.00 65.94 103 ALA A N 1
ATOM 737 C CA . ALA A 1 103 ? 0.089 -0.803 1.853 1.00 65.94 103 ALA A CA 1
ATOM 738 C C . ALA A 1 103 ? -1.235 -0.199 2.368 1.00 65.94 103 ALA A C 1
ATOM 740 O O . ALA A 1 103 ? -1.656 -0.517 3.476 1.00 65.94 103 ALA A O 1
ATOM 741 N N . ASP A 1 104 ? -1.931 0.602 1.554 1.00 63.47 104 ASP A N 1
ATOM 742 C CA . ASP A 1 104 ? -3.199 1.262 1.913 1.00 63.47 104 ASP A CA 1
ATOM 743 C C . ASP A 1 104 ? -4.437 0.338 1.875 1.00 63.47 104 ASP A C 1
ATOM 745 O O . ASP A 1 104 ? -5.574 0.787 1.979 1.00 63.47 104 ASP A O 1
ATOM 749 N N . THR A 1 105 ? -4.253 -0.980 1.746 1.00 56.41 105 THR A N 1
ATOM 750 C CA . THR A 1 105 ? -5.378 -1.932 1.854 1.00 56.41 105 THR A CA 1
ATOM 751 C C . THR A 1 105 ? -5.664 -2.341 3.315 1.00 56.41 105 THR A C 1
ATOM 753 O O . THR A 1 105 ? -6.683 -2.974 3.576 1.00 56.41 105 THR A O 1
ATOM 756 N N . ASP A 1 106 ? -4.819 -1.947 4.282 1.00 57.88 106 ASP A N 1
ATOM 757 C CA . ASP A 1 106 ? -4.915 -2.327 5.709 1.00 57.88 106 ASP A CA 1
ATOM 758 C C . ASP A 1 106 ? -5.142 -1.131 6.667 1.00 57.88 106 ASP A C 1
ATOM 760 O O . ASP A 1 106 ? -4.599 -1.067 7.770 1.00 57.88 106 ASP A O 1
ATOM 764 N N . THR A 1 107 ? -5.900 -0.115 6.240 1.00 59.81 107 THR A N 1
ATOM 765 C CA . THR A 1 107 ? -6.019 1.161 6.985 1.00 59.81 107 THR A CA 1
ATOM 766 C C . THR A 1 107 ? -7.439 1.622 7.272 1.00 59.81 107 THR A C 1
ATOM 768 O O . THR A 1 107 ? -7.616 2.611 7.987 1.00 59.81 107 THR A O 1
ATOM 771 N N . THR A 1 108 ? -8.479 0.907 6.834 1.00 59.06 108 THR A N 1
ATOM 772 C CA . THR A 1 108 ? -9.834 1.235 7.305 1.00 59.06 108 THR A CA 1
ATOM 773 C C . THR A 1 108 ? -10.115 0.508 8.613 1.00 59.06 108 THR A C 1
ATOM 775 O O . THR A 1 108 ? -10.938 -0.401 8.684 1.00 59.06 108 THR A O 1
ATOM 778 N N . TYR A 1 109 ? -9.437 0.929 9.680 1.00 63.09 109 TYR A N 1
ATOM 779 C CA . TYR A 1 109 ? -9.900 0.640 11.031 1.00 63.09 109 TYR A CA 1
ATOM 780 C C . TYR A 1 109 ? -11.180 1.444 11.262 1.00 63.09 109 TYR A C 1
ATOM 782 O O . TYR A 1 109 ? -11.159 2.570 11.758 1.00 63.09 109 TYR A O 1
ATOM 790 N N . SER A 1 110 ? -12.312 0.898 10.825 1.00 64.75 110 SER A N 1
ATOM 791 C CA . SER A 1 110 ? -13.609 1.510 11.077 1.00 64.75 110 SER A CA 1
ATOM 792 C C . SER A 1 110 ? -13.851 1.571 12.580 1.00 64.75 110 SER A C 1
ATOM 794 O O . SER A 1 110 ? -13.632 0.589 13.295 1.00 64.75 110 SER A O 1
ATOM 796 N N . VAL A 1 111 ? -14.322 2.722 13.050 1.00 66.94 111 VAL A N 1
ATOM 797 C CA . VAL A 1 111 ? -14.747 2.874 14.438 1.00 66.94 111 VAL A CA 1
ATOM 798 C C . VAL A 1 111 ? -16.120 2.213 14.616 1.00 66.94 111 VAL A C 1
ATOM 800 O O . VAL A 1 111 ? -17.076 2.617 13.957 1.00 66.94 111 VAL A O 1
ATOM 803 N N . GLY A 1 112 ? -16.231 1.174 15.449 1.00 67.50 112 GLY A N 1
ATOM 804 C CA . GLY A 1 112 ? -17.475 0.403 15.611 1.00 67.50 112 GLY A CA 1
ATOM 805 C C . GLY A 1 112 ? -17.304 -0.951 16.310 1.00 67.50 112 GLY A C 1
ATOM 806 O O . GLY A 1 112 ? -16.201 -1.303 16.729 1.00 67.50 112 GLY A O 1
ATOM 807 N N . ASP A 1 113 ? -18.397 -1.711 16.434 1.00 54.69 113 ASP A N 1
ATOM 808 C CA . ASP A 1 113 ? -18.392 -3.053 17.034 1.00 54.69 113 ASP A CA 1
ATOM 809 C C . ASP A 1 113 ? -17.480 -4.001 16.242 1.00 54.69 113 ASP A C 1
ATOM 811 O O . ASP A 1 113 ? -17.641 -4.184 15.036 1.00 54.69 113 ASP A O 1
ATOM 815 N N . GLY A 1 114 ? -16.498 -4.595 16.927 1.00 60.81 114 GLY A N 1
ATOM 816 C CA . GLY A 1 114 ? -15.459 -5.417 16.299 1.00 60.81 114 GLY A CA 1
ATOM 817 C C . GLY A 1 114 ? -14.317 -4.630 15.636 1.00 60.81 114 GLY A C 1
ATOM 818 O O . GLY A 1 114 ? -13.440 -5.255 15.046 1.00 60.81 114 GLY A O 1
ATOM 819 N N . GLY A 1 115 ? -14.302 -3.293 15.743 1.00 66.00 115 GLY A N 1
ATOM 820 C CA . GLY A 1 115 ? -13.245 -2.398 15.252 1.00 66.00 115 GLY A CA 1
ATOM 821 C C . GLY A 1 115 ? -12.574 -1.573 16.361 1.00 66.00 115 GLY A C 1
ATOM 822 O O . GLY A 1 115 ? -12.661 -1.898 17.546 1.00 66.00 115 GLY A O 1
ATOM 823 N N . LEU A 1 116 ? -11.886 -0.486 15.988 1.00 67.44 116 LEU A N 1
ATOM 824 C CA . LEU A 1 116 ? -11.352 0.469 16.969 1.00 67.44 116 LEU A CA 1
ATOM 825 C C . LEU A 1 116 ? -12.504 1.238 17.635 1.00 67.44 116 LEU A C 1
ATOM 827 O O . LEU A 1 116 ? -13.555 1.466 17.041 1.00 67.44 116 LEU A O 1
ATOM 831 N N . THR A 1 117 ? -12.319 1.680 18.874 1.00 69.31 117 THR A N 1
ATOM 832 C CA . THR A 1 117 ? -13.289 2.557 19.544 1.00 69.31 117 THR A CA 1
ATOM 833 C C . THR A 1 117 ? -12.883 4.021 19.344 1.00 69.31 117 THR A C 1
ATOM 835 O O . THR A 1 117 ? -11.699 4.348 19.346 1.00 69.31 117 THR A O 1
ATOM 838 N N . GLN A 1 118 ? -13.857 4.926 19.160 1.00 66.88 118 GLN A N 1
ATOM 839 C CA . GLN A 1 118 ? -13.594 6.376 19.039 1.00 66.88 118 GLN A CA 1
ATOM 840 C C . GLN A 1 118 ? -12.981 6.972 20.315 1.00 66.88 118 GLN A C 1
ATOM 842 O O . GLN A 1 118 ? -12.228 7.939 20.256 1.00 66.88 118 GLN A O 1
ATOM 847 N N . ASN A 1 119 ? -13.307 6.385 21.466 1.00 68.06 119 ASN A N 1
ATOM 848 C CA . ASN A 1 119 ? -12.822 6.805 22.769 1.00 68.06 119 ASN A CA 1
ATOM 849 C C . ASN A 1 119 ? -11.937 5.702 23.338 1.00 68.06 119 ASN A C 1
ATOM 851 O O . ASN A 1 119 ? -12.407 4.592 23.568 1.00 68.06 119 ASN A O 1
ATOM 855 N N . ASN A 1 120 ? -10.668 6.017 23.591 1.00 64.81 120 ASN A N 1
ATOM 856 C CA . ASN A 1 120 ? -9.726 5.082 24.190 1.00 64.81 120 ASN A CA 1
ATOM 857 C C . ASN A 1 120 ? -10.113 4.819 25.658 1.00 64.81 120 ASN A C 1
ATOM 859 O O . ASN A 1 120 ? -9.752 5.588 26.554 1.00 64.81 120 ASN A O 1
ATOM 863 N N . PHE A 1 121 ? -10.882 3.758 25.915 1.00 72.12 121 PHE A N 1
ATOM 864 C CA . PHE A 1 121 ? -11.082 3.252 27.270 1.00 72.12 121 PHE A CA 1
ATOM 865 C C . PHE A 1 121 ? -9.763 2.633 27.729 1.00 72.12 121 PHE A C 1
ATOM 867 O O . PHE A 1 121 ? -9.495 1.465 27.465 1.00 72.12 121 PHE A O 1
ATOM 874 N N . THR A 1 122 ? -8.928 3.428 28.398 1.00 79.56 122 THR A N 1
ATOM 875 C CA . THR A 1 122 ? -7.715 2.918 29.050 1.00 79.56 122 THR A CA 1
ATOM 876 C C . THR A 1 122 ? -8.058 1.726 29.950 1.00 79.56 122 THR A C 1
ATOM 878 O O . THR A 1 122 ? -9.183 1.638 30.448 1.00 79.56 122 THR A O 1
ATOM 881 N N . ASP A 1 123 ? -7.096 0.844 30.236 1.00 82.50 123 ASP A N 1
ATOM 882 C CA . ASP A 1 123 ? -7.323 -0.320 31.113 1.00 82.50 123 ASP A CA 1
ATOM 883 C C . ASP A 1 123 ? -7.949 0.075 32.459 1.00 82.50 123 ASP A C 1
ATOM 885 O O . ASP A 1 123 ? -8.824 -0.612 32.991 1.00 82.50 123 ASP A O 1
ATOM 889 N N . ALA A 1 124 ? -7.565 1.245 32.979 1.00 84.38 124 ALA A N 1
ATOM 890 C CA . ALA A 1 124 ? -8.142 1.819 34.187 1.00 84.38 124 ALA A CA 1
ATOM 891 C C . ALA A 1 124 ? -9.628 2.191 34.026 1.00 84.38 124 ALA A C 1
ATOM 893 O O . ALA A 1 124 ? -10.417 1.975 34.946 1.00 84.38 124 ALA A O 1
ATOM 894 N N . LEU A 1 125 ? -10.030 2.755 32.882 1.00 86.75 125 LEU A N 1
ATOM 895 C CA . LEU A 1 125 ? -11.428 3.088 32.592 1.00 86.75 125 LEU A CA 1
ATOM 896 C C . LEU A 1 125 ? -12.263 1.837 32.302 1.00 86.75 125 LEU A C 1
ATOM 898 O O . LEU A 1 125 ? -13.389 1.749 32.787 1.00 86.75 125 LEU A O 1
ATOM 902 N N . LYS A 1 126 ? -11.715 0.850 31.583 1.00 87.00 126 LYS A N 1
ATOM 903 C CA . LYS A 1 126 ? -12.401 -0.424 31.335 1.00 87.00 126 LYS A CA 1
ATOM 904 C C . LYS A 1 126 ? -12.623 -1.211 32.624 1.00 87.00 126 LYS A C 1
ATOM 906 O O . LYS A 1 126 ? -13.736 -1.655 32.862 1.00 87.00 126 LYS A O 1
ATOM 911 N N . THR A 1 127 ? -11.619 -1.285 33.496 1.00 88.44 127 THR A N 1
ATOM 912 C CA . THR A 1 127 ? -11.763 -1.923 34.816 1.00 88.44 127 THR A CA 1
ATOM 913 C C . THR A 1 127 ? -12.881 -1.274 35.635 1.00 88.44 127 THR A C 1
ATOM 915 O O . THR A 1 127 ? -13.651 -1.969 36.290 1.00 88.44 127 THR A O 1
ATOM 918 N N . LYS A 1 128 ? -13.008 0.060 35.582 1.00 90.00 128 LYS A N 1
ATOM 919 C CA . LYS A 1 128 ? -14.108 0.769 36.251 1.00 90.00 128 LYS A CA 1
ATOM 920 C C . LYS A 1 128 ? -15.474 0.432 35.652 1.00 90.00 128 LYS A C 1
ATOM 922 O O . LYS A 1 128 ? -16.417 0.273 36.413 1.00 90.00 128 LYS A O 1
ATOM 927 N N . LEU A 1 129 ? -15.577 0.330 34.326 1.00 89.94 129 LEU A N 1
ATOM 928 C CA . LEU A 1 129 ? -16.824 -0.019 33.639 1.00 89.94 129 LEU A CA 1
ATOM 929 C C . LEU A 1 129 ? -17.240 -1.470 33.905 1.00 89.94 129 LEU A C 1
ATOM 931 O O . LEU A 1 129 ? -18.403 -1.716 34.194 1.00 89.94 129 LEU A O 1
ATOM 935 N N . ASP A 1 130 ? -16.291 -2.405 33.858 1.00 88.00 130 ASP A N 1
ATOM 936 C CA . ASP A 1 130 ? -16.525 -3.822 34.164 1.00 88.00 130 ASP A CA 1
ATOM 937 C C . ASP A 1 130 ? -16.959 -4.030 35.627 1.00 88.00 130 ASP A C 1
ATOM 939 O O . ASP A 1 130 ? -17.568 -5.045 35.956 1.00 88.00 130 ASP A O 1
ATOM 943 N N . GLY A 1 131 ? -16.648 -3.069 36.504 1.00 91.88 131 GLY A N 1
ATOM 944 C CA . GLY A 1 131 ? -17.101 -3.042 37.891 1.00 91.88 131 GLY A CA 1
ATOM 945 C C . GLY A 1 131 ? -18.524 -2.515 38.100 1.00 91.88 131 GLY A C 1
ATOM 946 O O . GLY A 1 131 ? -19.019 -2.621 39.215 1.00 91.88 131 GLY A O 1
ATOM 947 N N . ILE A 1 132 ? -19.177 -1.946 37.080 1.00 91.12 132 ILE A N 1
ATOM 948 C CA . ILE A 1 132 ? -20.581 -1.517 37.170 1.00 91.12 132 ILE A CA 1
ATOM 949 C C . ILE A 1 132 ? -21.478 -2.740 36.966 1.00 91.12 132 ILE A C 1
ATOM 951 O O . ILE A 1 132 ? -21.318 -3.481 35.994 1.00 91.12 132 ILE A O 1
ATOM 955 N N . GLU A 1 133 ? -22.446 -2.952 37.858 1.00 88.56 133 GLU A N 1
ATOM 956 C CA . GLU A 1 133 ? -23.393 -4.055 37.738 1.00 88.56 133 GLU A CA 1
ATOM 957 C C . GLU A 1 133 ? -24.187 -3.976 36.427 1.00 88.56 133 GLU A C 1
ATOM 959 O O . GLU A 1 133 ? -24.599 -2.909 35.960 1.00 88.56 133 GLU A O 1
ATOM 964 N N . ALA A 1 134 ? -24.446 -5.140 35.829 1.00 85.75 134 ALA A N 1
ATOM 965 C CA . ALA A 1 134 ? -25.264 -5.216 34.629 1.00 85.75 134 ALA A CA 1
ATOM 966 C C . ALA A 1 134 ? -26.649 -4.602 34.893 1.00 85.75 134 ALA A C 1
ATOM 968 O O . ALA A 1 134 ? -27.367 -5.031 35.794 1.00 85.75 134 ALA A O 1
ATOM 969 N N . SER A 1 135 ? -27.042 -3.635 34.060 1.00 81.94 135 SER A N 1
ATOM 970 C CA . SER A 1 135 ? -28.289 -2.866 34.209 1.00 81.94 135 SER A CA 1
ATOM 971 C C . SER A 1 135 ? -28.356 -1.975 35.457 1.00 81.94 135 SER A C 1
ATOM 973 O O . SER A 1 135 ? -29.456 -1.712 35.937 1.00 81.94 135 SER A O 1
ATOM 975 N N . ALA A 1 136 ? -27.219 -1.490 35.972 1.00 84.50 136 ALA A N 1
ATOM 976 C CA . ALA A 1 136 ? -27.202 -0.489 37.037 1.00 84.50 136 ALA A CA 1
ATOM 977 C C . ALA A 1 136 ? -28.134 0.692 36.697 1.00 84.50 136 ALA A C 1
ATOM 979 O O . ALA A 1 136 ? -27.924 1.422 35.725 1.00 84.50 136 ALA A O 1
ATOM 980 N N . THR A 1 137 ? -29.196 0.854 37.484 1.00 81.31 137 THR A N 1
ATOM 981 C CA . THR A 1 137 ? -30.142 1.966 37.366 1.00 81.31 137 THR A CA 1
ATOM 982 C C . THR A 1 137 ? -29.656 3.139 38.206 1.00 81.31 137 THR A C 1
ATOM 984 O O . THR A 1 137 ? -29.102 2.939 39.282 1.00 81.31 137 THR A O 1
ATOM 987 N N . ALA A 1 138 ? -29.868 4.363 37.719 1.00 68.44 138 ALA A N 1
ATOM 988 C CA . ALA A 1 138 ? -29.246 5.561 38.279 1.00 68.44 138 ALA A CA 1
ATOM 989 C C . ALA A 1 138 ? -29.605 5.853 39.749 1.00 68.44 138 ALA A C 1
ATOM 991 O O . ALA A 1 138 ? -28.790 6.478 40.409 1.00 68.44 138 ALA A O 1
ATOM 992 N N . ASP A 1 139 ? -30.741 5.369 40.273 1.00 76.50 139 ASP A N 1
ATOM 993 C CA . ASP A 1 139 ? -31.144 5.585 41.668 1.00 76.50 139 ASP A CA 1
ATOM 994 C C . ASP A 1 139 ? -32.058 4.457 42.182 1.00 76.50 139 ASP A C 1
ATOM 996 O O . ASP A 1 139 ? -32.955 4.006 41.467 1.00 76.50 139 ASP A O 1
ATOM 1000 N N . GLN A 1 140 ? -31.874 4.033 43.438 1.00 85.19 140 GLN A N 1
ATOM 1001 C CA . GLN A 1 140 ? -32.867 3.220 44.153 1.00 85.19 140 GLN A CA 1
ATOM 1002 C C . GLN A 1 140 ? -34.042 4.114 44.565 1.00 85.19 140 GLN A C 1
ATOM 1004 O O . GLN A 1 140 ? -33.856 5.204 45.109 1.00 85.19 140 GLN A O 1
ATOM 1009 N N . THR A 1 141 ? -35.272 3.661 44.345 1.00 88.69 141 THR A N 1
ATOM 1010 C CA . THR A 1 141 ? -36.466 4.372 44.808 1.00 88.69 141 THR A CA 1
ATOM 1011 C C . THR A 1 141 ? -36.535 4.388 46.338 1.00 88.69 141 THR A C 1
ATOM 1013 O O . THR A 1 141 ? -36.046 3.490 47.024 1.00 88.69 141 THR A O 1
ATOM 1016 N N . ALA A 1 142 ? -37.231 5.375 46.908 1.00 88.81 142 ALA A N 1
ATOM 1017 C CA . ALA A 1 142 ? -37.447 5.444 48.357 1.00 88.81 142 ALA A CA 1
ATOM 1018 C C . ALA A 1 142 ? -38.143 4.189 48.933 1.00 88.81 142 ALA A C 1
ATOM 1020 O O . ALA A 1 142 ? -37.966 3.870 50.108 1.00 88.81 142 ALA A O 1
ATOM 1021 N N . ALA A 1 143 ? -38.932 3.477 48.120 1.00 87.69 143 ALA A N 1
ATOM 1022 C CA . ALA A 1 143 ? -39.570 2.223 48.514 1.00 87.69 143 ALA A CA 1
ATOM 1023 C C . ALA A 1 143 ? -38.556 1.073 48.611 1.00 87.69 143 ALA A C 1
ATOM 1025 O O . ALA A 1 143 ? -38.540 0.370 49.618 1.00 87.69 143 ALA A O 1
ATOM 1026 N N . GLU A 1 144 ? -37.675 0.925 47.618 1.00 90.44 144 GLU A N 1
ATOM 1027 C CA . GLU A 1 144 ? -36.595 -0.071 47.639 1.00 90.44 144 GLU A CA 1
ATOM 1028 C C . GLU A 1 144 ? -35.640 0.172 48.811 1.00 90.44 144 GLU A C 1
ATOM 1030 O O . GLU A 1 144 ? -35.304 -0.763 49.538 1.00 90.44 144 GLU A O 1
ATOM 1035 N N . ILE A 1 145 ? -35.284 1.436 49.067 1.00 89.38 145 ILE A N 1
ATOM 1036 C CA . ILE A 1 145 ? -34.475 1.821 50.230 1.00 89.38 145 ILE A CA 1
ATOM 1037 C C . ILE A 1 145 ? -35.186 1.430 51.527 1.00 89.38 145 ILE A C 1
ATOM 1039 O O . ILE A 1 145 ? -34.567 0.833 52.403 1.00 89.38 145 ILE A O 1
ATOM 1043 N N . ARG A 1 146 ? -36.489 1.712 51.659 1.00 90.12 146 ARG A N 1
ATOM 1044 C CA . ARG A 1 146 ? -37.260 1.336 52.854 1.00 90.12 146 ARG A CA 1
ATOM 1045 C C . ARG A 1 146 ? -37.217 -0.170 53.105 1.00 90.12 146 ARG A C 1
ATOM 1047 O O . ARG A 1 146 ? -37.019 -0.575 54.245 1.00 90.12 146 ARG A O 1
ATOM 1054 N N . THR A 1 147 ? -37.382 -0.983 52.063 1.00 88.44 147 THR A N 1
ATOM 1055 C CA . THR A 1 147 ? -37.297 -2.446 52.170 1.00 88.44 147 THR A CA 1
ATOM 1056 C C . THR A 1 147 ? -35.907 -2.906 52.604 1.00 88.44 147 THR A C 1
ATOM 1058 O O . THR A 1 147 ? -35.801 -3.762 53.478 1.00 88.44 147 THR A O 1
ATOM 1061 N N . LEU A 1 148 ? -34.843 -2.330 52.038 1.00 90.25 148 LEU A N 1
ATOM 1062 C CA . LEU A 1 148 ? -33.469 -2.665 52.419 1.00 90.25 148 LEU A CA 1
ATOM 1063 C C . LEU A 1 148 ? -33.173 -2.298 53.875 1.00 90.25 148 LEU A C 1
ATOM 1065 O O . LEU A 1 148 ? -32.605 -3.110 54.602 1.00 90.25 148 LEU A O 1
ATOM 1069 N N . VAL A 1 149 ? -33.594 -1.108 54.307 1.00 92.62 149 VAL A N 1
ATOM 1070 C CA . VAL A 1 149 ? -33.423 -0.636 55.687 1.00 92.62 149 VAL A CA 1
ATOM 1071 C C . VAL A 1 149 ? -34.169 -1.550 56.659 1.00 92.62 149 VAL A C 1
ATOM 1073 O O . VAL A 1 149 ? -33.567 -1.995 57.625 1.00 92.62 149 VAL A O 1
ATOM 1076 N N . GLU A 1 150 ? -35.418 -1.920 56.367 1.00 89.88 150 GLU A N 1
ATOM 1077 C CA . GLU A 1 150 ? -36.191 -2.864 57.192 1.00 89.88 150 GLU A CA 1
ATOM 1078 C C . GLU A 1 150 ? -35.517 -4.243 57.311 1.00 89.88 150 GLU A C 1
ATOM 1080 O O . GLU A 1 150 ? -35.632 -4.913 58.332 1.00 89.88 150 GLU A O 1
ATOM 1085 N N . SER A 1 151 ? -34.788 -4.678 56.278 1.00 88.56 151 SER A N 1
ATOM 1086 C CA . SER A 1 151 ? -34.085 -5.969 56.279 1.00 88.56 151 SER A CA 1
ATOM 1087 C C . SER A 1 151 ? -32.726 -5.964 56.995 1.00 88.56 151 SER A C 1
ATOM 1089 O O . SER A 1 151 ? -32.115 -7.025 57.144 1.00 88.56 151 SER A O 1
ATOM 1091 N N . ALA A 1 152 ? -32.221 -4.800 57.414 1.00 94.19 152 ALA A N 1
ATOM 1092 C CA . ALA A 1 152 ? -30.906 -4.668 58.034 1.00 94.19 152 ALA A CA 1
ATOM 1093 C C . ALA A 1 152 ? -30.935 -4.996 59.539 1.00 94.19 152 ALA A C 1
ATOM 1095 O O . ALA A 1 152 ? -31.822 -4.563 60.268 1.00 94.19 152 ALA A O 1
ATOM 1096 N N . SER A 1 153 ? -29.914 -5.713 60.021 1.00 90.69 153 SER A N 1
ATOM 1097 C CA . SER A 1 153 ? -29.863 -6.305 61.371 1.00 90.69 153 SER A CA 1
ATOM 1098 C C . SER A 1 153 ? -29.935 -5.310 62.538 1.00 90.69 153 SER A C 1
ATOM 1100 O O . SER A 1 153 ? -30.396 -5.677 63.612 1.00 90.69 153 SER A O 1
ATOM 1102 N N . ASP A 1 154 ? -29.483 -4.072 62.324 1.00 90.00 154 ASP A N 1
ATOM 1103 C CA . ASP A 1 154 ? -29.425 -3.001 63.332 1.00 90.00 154 ASP A CA 1
ATOM 1104 C C . ASP A 1 154 ? -30.268 -1.785 62.910 1.00 90.00 154 ASP A C 1
ATOM 1106 O O . ASP A 1 154 ? -29.914 -0.633 63.174 1.00 90.00 154 ASP A O 1
ATOM 1110 N N . SER A 1 155 ? -31.374 -2.021 62.203 1.00 91.00 155 SER A N 1
ATOM 1111 C CA . SER A 1 155 ? -32.268 -0.956 61.761 1.00 91.00 155 SER A CA 1
ATOM 1112 C C . SER A 1 155 ? -33.694 -1.151 62.248 1.00 91.00 155 SER A C 1
ATOM 1114 O O . SER A 1 155 ? -34.156 -2.268 62.444 1.00 91.00 155 SER A O 1
ATOM 1116 N N . ASN A 1 156 ? -34.392 -0.032 62.43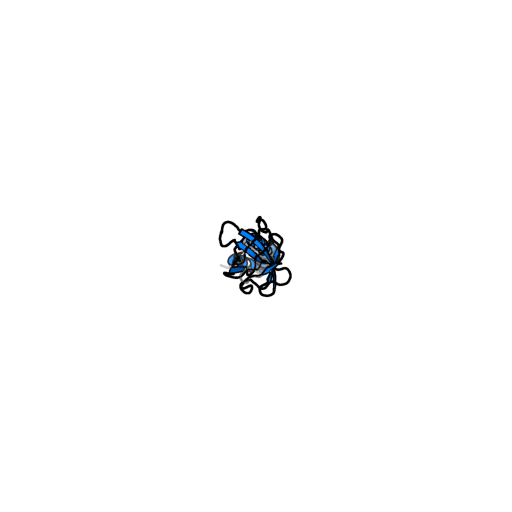4 1.00 84.38 156 ASN A N 1
ATOM 1117 C CA . ASN A 1 156 ? -35.815 0.001 62.734 1.00 84.38 156 ASN A CA 1
ATOM 1118 C C . ASN A 1 156 ? -36.462 1.051 61.830 1.00 84.38 156 ASN A C 1
ATOM 1120 O O . ASN A 1 156 ? -36.142 2.240 61.943 1.00 84.38 156 ASN A O 1
ATOM 1124 N N . VAL A 1 157 ? -37.387 0.641 60.960 1.00 88.75 157 VAL A N 1
ATOM 1125 C CA . VAL A 1 157 ? -38.223 1.583 60.213 1.00 88.75 157 VAL A CA 1
ATOM 1126 C C . VAL A 1 157 ? -39.523 1.781 60.977 1.00 88.75 157 VAL A C 1
ATOM 1128 O O . VAL A 1 157 ? -40.387 0.912 61.013 1.00 88.75 157 VAL A O 1
ATOM 1131 N N . PHE A 1 158 ? -39.703 2.957 61.568 1.00 87.19 158 PHE A N 1
ATOM 1132 C CA . PHE A 1 158 ? -40.993 3.297 62.155 1.00 87.19 158 PHE A CA 1
ATOM 1133 C C . PHE A 1 158 ? -42.019 3.574 61.054 1.00 87.19 158 PHE A C 1
ATOM 1135 O O . PHE A 1 158 ? -41.792 4.384 60.147 1.00 87.19 158 PHE A O 1
ATOM 1142 N N . THR A 1 159 ? -43.165 2.902 61.135 1.00 88.44 159 THR A N 1
ATOM 1143 C CA . THR A 1 159 ? -44.311 3.198 60.273 1.00 88.44 159 THR A CA 1
ATOM 1144 C C . THR A 1 159 ? -45.111 4.383 60.822 1.00 88.44 159 THR A C 1
ATOM 1146 O O . THR A 1 159 ? -45.014 4.725 62.003 1.00 88.44 159 THR A O 1
ATOM 1149 N N . ASP A 1 160 ? -45.980 4.983 60.000 1.00 91.06 160 ASP A N 1
ATOM 1150 C CA . ASP A 1 160 ? -46.895 6.046 60.455 1.00 91.06 160 ASP A CA 1
ATOM 1151 C C . ASP A 1 160 ? -47.800 5.582 61.617 1.00 91.06 160 ASP A C 1
ATOM 1153 O O . ASP A 1 160 ? -48.163 6.360 62.508 1.00 91.06 160 ASP A O 1
ATOM 1157 N N . ALA A 1 161 ? -48.134 4.288 61.649 1.00 90.50 161 ALA A N 1
ATOM 1158 C CA . ALA A 1 161 ? -48.885 3.678 62.741 1.00 90.50 161 ALA A CA 1
ATOM 1159 C C . ALA A 1 161 ? -48.061 3.614 64.037 1.00 90.50 161 ALA A C 1
ATOM 1161 O O . ALA A 1 161 ? -48.592 3.893 65.116 1.00 90.50 161 ALA A O 1
ATOM 1162 N N . ASP A 1 162 ? -46.770 3.292 63.944 1.00 90.88 162 ASP A N 1
ATOM 1163 C CA . ASP A 1 162 ? -45.867 3.282 65.098 1.00 90.88 162 ASP A CA 1
ATOM 1164 C C . ASP A 1 162 ? -45.626 4.697 65.620 1.00 90.88 162 ASP A C 1
ATOM 1166 O O . ASP A 1 162 ? -45.703 4.920 66.829 1.00 90.88 162 ASP A O 1
ATOM 1170 N N . HIS A 1 163 ? -45.456 5.677 64.724 1.00 89.31 163 HIS A N 1
ATOM 1171 C CA . HIS A 1 163 ? -45.394 7.095 65.090 1.00 89.31 163 HIS A CA 1
ATOM 1172 C C . HIS A 1 163 ? -46.648 7.537 65.853 1.00 89.31 163 HIS A C 1
ATOM 1174 O O . HIS A 1 163 ? -46.551 8.200 66.884 1.00 89.31 163 HIS A O 1
ATOM 1180 N N . THR A 1 164 ? -47.832 7.123 65.400 1.00 90.50 164 THR A N 1
ATOM 1181 C CA . THR A 1 164 ? -49.098 7.443 66.076 1.00 90.50 164 THR A CA 1
ATOM 1182 C C . THR A 1 164 ? -49.162 6.835 67.480 1.00 90.50 164 THR A C 1
ATOM 1184 O O . THR A 1 164 ? -49.529 7.518 68.438 1.00 90.50 164 THR A O 1
ATOM 1187 N N . LYS A 1 165 ? -48.767 5.566 67.639 1.00 87.94 1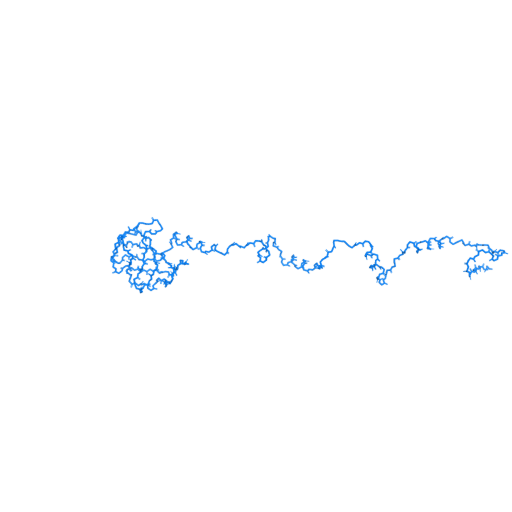65 LYS A N 1
ATOM 1188 C CA . LYS A 1 165 ? -48.719 4.908 68.955 1.00 87.94 165 LYS A CA 1
ATOM 1189 C C . LYS A 1 165 ? -47.720 5.585 69.895 1.00 87.94 165 LYS A C 1
ATOM 1191 O O . LYS A 1 165 ? -48.044 5.789 71.064 1.00 87.94 165 LYS A O 1
ATOM 1196 N N . LEU A 1 166 ? -46.543 5.962 69.393 1.00 86.94 166 LEU A N 1
ATOM 1197 C CA . LEU A 1 166 ? -45.505 6.624 70.184 1.00 86.94 166 LEU A CA 1
ATOM 1198 C C . LEU A 1 166 ? -45.944 8.020 70.650 1.00 86.94 166 LEU A C 1
ATOM 1200 O O . LEU A 1 166 ? -45.797 8.349 71.827 1.00 86.94 166 LEU A O 1
ATOM 1204 N N . ASN A 1 167 ? -46.565 8.805 69.768 1.00 86.25 167 ASN A N 1
ATOM 1205 C CA . ASN A 1 167 ? -47.116 10.120 70.112 1.00 86.25 167 ASN A CA 1
ATOM 1206 C C . ASN A 1 167 ? -48.190 10.020 71.210 1.00 86.25 167 ASN A C 1
ATOM 1208 O O . ASN A 1 167 ? -48.237 10.839 72.133 1.00 86.25 167 ASN A O 1
ATOM 1212 N N . ASN A 1 168 ? -49.013 8.970 71.164 1.00 82.94 168 ASN A N 1
ATOM 1213 C CA . ASN A 1 168 ? -50.014 8.705 72.194 1.00 82.94 168 ASN A CA 1
ATOM 1214 C C . ASN A 1 168 ? -49.386 8.265 73.529 1.00 82.94 168 ASN A C 1
ATOM 1216 O O . ASN A 1 168 ? -49.919 8.600 74.586 1.00 82.94 168 ASN A O 1
ATOM 1220 N N . ALA A 1 169 ? -48.240 7.576 73.511 1.00 79.19 169 ALA A N 1
ATOM 1221 C CA . ALA A 1 169 ? -47.515 7.202 74.727 1.00 79.19 169 ALA A CA 1
ATOM 1222 C C . ALA A 1 169 ? -46.921 8.422 75.458 1.00 79.19 169 ALA A C 1
ATOM 1224 O O . ALA A 1 169 ? -46.988 8.486 76.683 1.00 79.19 169 ALA A O 1
ATOM 1225 N N . GLY A 1 170 ? -46.418 9.427 74.729 1.00 67.50 170 GLY A N 1
ATOM 1226 C CA . GLY A 1 170 ? -45.946 10.694 75.313 1.00 67.50 170 GLY A CA 1
ATOM 1227 C C . GLY A 1 170 ? -47.055 11.560 75.930 1.00 67.50 170 GLY A C 1
ATOM 1228 O O . GLY A 1 170 ? -46.773 12.475 76.698 1.00 67.50 170 GLY A O 1
ATOM 1229 N N . THR A 1 171 ? -48.317 11.247 75.630 1.00 62.50 171 THR A N 1
ATOM 1230 C CA . THR A 1 171 ? -49.509 11.945 76.139 1.00 62.50 171 THR A CA 1
ATOM 1231 C C . THR A 1 171 ? -50.148 11.198 77.322 1.00 62.50 171 THR A C 1
ATOM 1233 O O . THR A 1 171 ? -51.244 11.545 77.763 1.00 62.50 171 THR A O 1
ATOM 1236 N N . GLN A 1 172 ? -49.492 10.160 77.861 1.00 65.06 172 GLN A N 1
ATOM 1237 C CA . GLN A 1 172 ? -50.026 9.370 78.970 1.00 65.06 172 GLN A CA 1
ATOM 1238 C C . GLN A 1 172 ? -50.250 10.268 80.197 1.00 65.06 172 GLN A C 1
ATOM 1240 O O . GLN A 1 172 ? -49.315 10.729 80.849 1.00 65.06 172 GLN A O 1
ATOM 1245 N N . SER A 1 173 ? -51.524 10.544 80.482 1.00 60.28 173 SER A N 1
ATOM 1246 C CA . SER A 1 173 ? -51.955 11.315 81.643 1.00 60.28 173 SER A CA 1
ATOM 1247 C C . SER A 1 173 ? -51.562 10.548 82.906 1.00 60.28 173 SER A C 1
ATOM 1249 O O . SER A 1 173 ? -52.187 9.546 83.253 1.00 60.28 173 SER A O 1
ATOM 1251 N N . VAL A 1 174 ? -50.494 10.988 83.576 1.00 65.00 174 VAL A N 1
ATOM 1252 C CA . VAL A 1 174 ? -50.152 10.497 84.913 1.00 65.00 174 VAL A CA 1
ATOM 1253 C C . VAL A 1 174 ? -51.241 10.997 85.854 1.00 65.00 174 VAL A C 1
ATOM 1255 O O . VAL A 1 174 ? -51.297 12.179 86.194 1.00 65.00 174 VAL A O 1
ATOM 1258 N N . VAL A 1 175 ? -52.140 10.100 86.247 1.00 58.22 175 VAL A N 1
ATOM 1259 C CA . VAL A 1 175 ? -53.172 10.394 87.239 1.00 58.22 175 VAL A CA 1
ATOM 1260 C C . VAL A 1 175 ? -52.487 10.454 88.610 1.00 58.22 175 VAL A C 1
ATOM 1262 O O . VAL A 1 175 ? -52.154 9.427 89.193 1.00 58.22 175 VAL A O 1
ATOM 1265 N N . THR A 1 176 ? -52.227 11.663 89.114 1.00 56.88 176 THR A N 1
ATOM 1266 C CA . THR A 1 176 ? -51.526 11.906 90.394 1.00 56.88 176 THR A CA 1
ATOM 1267 C C . THR A 1 176 ? -52.437 11.829 91.624 1.00 56.88 176 THR A C 1
ATOM 1269 O O . THR A 1 176 ? -51.983 12.050 92.745 1.00 56.88 176 THR A O 1
ATOM 1272 N N . THR A 1 177 ? -53.719 11.511 91.441 1.00 57.25 177 THR A N 1
ATOM 1273 C CA . THR A 1 177 ? -54.713 11.384 92.512 1.00 57.25 177 THR A CA 1
ATOM 1274 C C . THR A 1 177 ? -55.397 10.021 92.449 1.00 57.25 177 THR A C 1
ATOM 1276 O O . THR A 1 177 ? -55.741 9.539 91.376 1.00 57.25 177 THR A O 1
ATOM 1279 N N . ALA A 1 178 ? -55.589 9.363 93.597 1.00 58.16 178 ALA A N 1
ATOM 1280 C CA . ALA A 1 178 ? -56.223 8.045 93.637 1.00 58.16 178 ALA A CA 1
ATOM 1281 C C . ALA A 1 178 ? -57.625 8.100 92.990 1.00 58.16 178 ALA A C 1
ATOM 1283 O O . ALA A 1 178 ? -58.460 8.894 93.438 1.00 58.16 178 ALA A O 1
ATOM 1284 N N . PRO A 1 179 ? -57.917 7.292 91.952 1.00 58.88 179 PRO A N 1
ATOM 1285 C CA . PRO A 1 179 ? -59.239 7.286 91.344 1.00 58.88 179 PRO A CA 1
ATOM 1286 C C . PRO A 1 179 ? -60.272 6.762 92.351 1.00 58.88 179 PRO A C 1
ATOM 1288 O O . PRO A 1 179 ? -60.064 5.742 93.004 1.00 58.88 179 PRO A O 1
ATOM 1291 N N . THR A 1 180 ? -61.409 7.449 92.470 1.00 59.59 180 THR A N 1
ATOM 1292 C CA . THR A 1 180 ? -62.502 7.076 93.389 1.00 59.59 180 THR A CA 1
ATOM 1293 C C . THR A 1 180 ? -63.402 5.963 92.842 1.00 59.59 180 THR A C 1
ATOM 1295 O O . THR A 1 180 ? -64.270 5.464 93.554 1.00 59.59 180 THR A O 1
ATOM 1298 N N . SER A 1 181 ? -63.200 5.546 91.587 1.00 62.59 181 SER A N 1
ATOM 1299 C CA . SER A 1 181 ? -63.828 4.363 90.988 1.00 62.59 181 SER A CA 1
ATOM 1300 C C . SER A 1 181 ? -63.021 3.855 89.784 1.00 62.59 181 SER A C 1
ATOM 1302 O O . SER A 1 181 ? -62.321 4.621 89.125 1.00 62.59 181 SER A O 1
ATOM 1304 N N . ALA A 1 182 ? -63.107 2.552 89.501 1.00 55.38 182 ALA A N 1
ATOM 1305 C CA . ALA A 1 182 ? -62.310 1.863 88.478 1.00 55.38 182 ALA A CA 1
ATOM 1306 C C . ALA A 1 182 ? -62.859 1.977 87.035 1.00 55.38 182 ALA A C 1
ATOM 1308 O O . ALA A 1 182 ? -62.412 1.252 86.147 1.00 55.38 182 ALA A O 1
ATOM 1309 N N . SER A 1 183 ? -63.840 2.844 86.767 1.00 54.12 183 SER A N 1
ATOM 1310 C CA . SER A 1 183 ? -64.426 2.979 85.428 1.00 54.12 183 SER A CA 1
ATOM 1311 C C . SER A 1 183 ? -63.655 3.995 84.581 1.00 54.12 183 SER A C 1
ATOM 1313 O O . SER A 1 183 ? -63.646 5.177 84.917 1.00 54.12 183 SER A O 1
ATOM 1315 N N . GLY A 1 184 ? -63.057 3.555 83.468 1.00 54.44 184 GLY A N 1
ATOM 1316 C CA . GLY A 1 184 ? -62.484 4.456 82.455 1.00 54.44 184 GLY A CA 1
ATOM 1317 C C . GLY A 1 184 ? -61.156 4.030 81.825 1.00 54.44 184 GLY A C 1
ATOM 1318 O O . GLY A 1 184 ? -60.723 4.671 80.873 1.00 54.44 184 GLY A O 1
ATOM 1319 N N . PHE A 1 185 ? -60.515 2.955 82.293 1.00 53.66 185 PHE A N 1
ATOM 1320 C CA . PHE A 1 185 ? -59.221 2.523 81.755 1.00 53.66 185 PHE A CA 1
ATOM 1321 C C . PHE A 1 185 ? -59.368 1.253 80.913 1.00 53.66 185 PHE A C 1
ATOM 1323 O O . PHE A 1 185 ? -59.764 0.200 81.412 1.00 53.66 185 PHE A O 1
ATOM 1330 N N . ALA A 1 186 ? -59.066 1.359 79.618 1.00 51.41 186 ALA A N 1
ATOM 1331 C CA . ALA A 1 186 ? -59.069 0.222 78.709 1.00 51.41 186 ALA A CA 1
ATOM 1332 C C . ALA A 1 186 ? -57.888 -0.712 79.038 1.00 51.41 186 ALA A C 1
ATOM 1334 O O . ALA A 1 186 ? -56.735 -0.321 78.901 1.00 51.41 186 ALA A O 1
ATOM 1335 N N . ASN A 1 187 ? -58.200 -1.937 79.474 1.00 51.75 187 ASN A N 1
ATOM 1336 C CA . ASN A 1 187 ? -57.282 -3.058 79.711 1.00 51.75 187 ASN A CA 1
ATOM 1337 C C . ASN A 1 187 ? -56.021 -2.767 80.560 1.00 51.75 187 ASN A C 1
ATOM 1339 O O . ASN A 1 187 ? -54.910 -2.664 80.050 1.00 51.75 187 ASN A O 1
ATOM 1343 N N . GLY A 1 188 ? -56.168 -2.870 81.885 1.00 54.62 188 GLY A N 1
ATOM 1344 C CA . GLY A 1 188 ? -55.425 -3.940 82.566 1.00 54.62 188 GLY A CA 1
ATOM 1345 C C . GLY A 1 188 ? -54.427 -3.609 83.676 1.00 54.62 188 GLY A C 1
ATOM 1346 O O . GLY A 1 188 ? -54.131 -4.530 84.425 1.00 54.62 188 GLY A O 1
ATOM 1347 N N . HIS A 1 189 ? -53.937 -2.382 83.880 1.00 53.66 189 HIS A N 1
ATOM 1348 C CA . HIS A 1 189 ? -53.015 -2.123 85.005 1.00 53.66 189 HIS A CA 1
ATOM 1349 C C . HIS A 1 189 ? -53.198 -0.733 85.629 1.00 53.66 189 HIS A C 1
ATOM 1351 O O . HIS A 1 189 ? -53.060 0.282 84.955 1.00 53.66 189 HIS A O 1
ATOM 1357 N N . VAL A 1 190 ? -53.472 -0.701 86.939 1.00 59.28 190 VAL A N 1
ATOM 1358 C CA . VAL A 1 190 ? -53.451 0.507 87.779 1.00 59.28 190 VAL A CA 1
ATOM 1359 C C . VAL A 1 190 ? -52.202 0.430 88.652 1.00 59.28 190 VAL A C 1
ATOM 1361 O O . VAL A 1 190 ? -52.120 -0.425 89.531 1.00 59.28 190 VAL A O 1
ATOM 1364 N N . TRP A 1 191 ? -51.229 1.308 88.415 1.00 53.78 191 TRP A N 1
ATOM 1365 C CA . TRP A 1 191 ? -50.115 1.522 89.339 1.00 53.78 191 TRP A CA 1
ATOM 1366 C C . TRP A 1 191 ? -50.461 2.724 90.211 1.00 53.78 191 TRP A C 1
ATOM 1368 O O . TRP A 1 191 ? -50.597 3.833 89.703 1.00 53.78 191 TRP A O 1
ATOM 1378 N N . TYR A 1 192 ? -50.625 2.509 91.515 1.00 60.38 192 TYR A N 1
ATOM 1379 C CA . TYR A 1 192 ? -50.702 3.601 92.480 1.00 60.38 192 TYR A CA 1
ATOM 1380 C C . TYR A 1 192 ? -49.435 3.589 93.331 1.00 60.38 192 TYR A C 1
ATOM 1382 O O . TYR A 1 192 ? -49.058 2.549 93.871 1.00 60.38 192 TYR A O 1
ATOM 1390 N N . VAL A 1 193 ? -48.773 4.740 93.439 1.00 58.16 193 VAL A N 1
ATOM 1391 C CA . VAL A 1 193 ? -47.652 4.922 94.363 1.00 58.16 193 VAL A CA 1
ATOM 1392 C C . VAL A 1 193 ? -48.250 5.276 95.717 1.00 58.16 193 VAL A C 1
ATOM 1394 O O . VAL A 1 193 ? -48.739 6.386 95.918 1.00 58.16 193 VAL A O 1
ATOM 1397 N N . VAL A 1 194 ? -48.254 4.313 96.637 1.00 58.69 194 VAL A N 1
ATOM 1398 C CA . VAL A 1 194 ? -48.544 4.589 98.045 1.00 58.69 194 VAL A CA 1
ATOM 1399 C C . VAL A 1 194 ? -47.262 5.165 98.641 1.00 58.69 194 VAL A C 1
ATOM 1401 O O . VAL A 1 194 ? -46.243 4.478 98.664 1.00 58.69 194 VAL A O 1
ATOM 1404 N N . SER A 1 195 ? -47.298 6.437 99.034 1.00 67.38 195 SER A N 1
ATOM 1405 C CA . SER A 1 195 ? -46.250 7.066 99.847 1.00 67.38 195 SER A CA 1
ATOM 1406 C C . SER A 1 195 ? -46.134 6.406 101.213 1.00 67.38 195 SER A C 1
ATOM 1408 O O . SER A 1 195 ? -47.218 6.167 101.797 1.00 67.38 195 SER A O 1
#

pLDDT: mean 85.96, std 14.9, range [51.41, 98.69]

Secondary structure (DSSP, 8-state):
--B---TT-EEEBSS-B-TT-SEEEBS-STTSPP--TT-BEEEEEEETTEEEEEEEEEEEEEETTEEEEEEEETTPPP--B-TT-EEE----HHHHHHHHHHHTTS----BSTTSB-SS---HHHHHHHHTSPTT--S---HHHHHHHHHTSTT-----HHHHHHHHHHTT-----S--SSSTT--SS-------

Foldseek 3Di:
DEEDDAPWQKWWFQFKDALPDQKTFTPFPPSGDAADDAYWYWKWWAAPVHRVDIWIWIFRHDDTRMTGIDTRPLNRGRHIHGTGTMIGRDDGPVNVVRVVVVVVVPPCQDDDDVGNPPDPCPPVNVVVVVPQDDPDDPDDDPVNVLVVQVPDPPHDDQDPVNVVVVVVVVVPPPPLDDDPDDPDDDDDDDDDDDD